Protein AF-0000000075578764 (afdb_homodimer)

Sequence (276 aa):
MKNELKTGTSYEKEFLVTKEDTALAMGSGGAEVLATPRLVAWMENVAFEGVEAAQQPGNTTVGTFIELKHLAASSVGMKIRIKATLVATETRVLNFDIDAWDGLEKIGEAIHQRFIVEAKRFNEKAAKKLESSRQEESMKNELKTGTSYEKEFLVTKEDTALAMGSGGAEVLATPRLVAWMENVAFEGVEAAQQPGNTTVGTFIELKHLAASSVGMKIRIKATLVATETRVLNFDIDAWDGLEKIGEAIHQRFIVEAKRFNEKAAKKLESSRQEES

pLDDT: mean 94.94, std 9.15, range [39.09, 98.94]

Radius of gyration: 18.93 Å; Cα contacts (8 Å, |Δi|>4): 661; chains: 2; bounding box: 56×54×38 Å

Organism: Acetobacterium woodii (strain ATCC 29683 / DSM 1030 / JCM 2381 / KCTC 1655 / WB1) (NCBI:txid931626)

InterPro domains:
  IPR025540 Fluoroacetyl-CoA thioesterase [PIRSF014972] (3-132)
  IPR025540 Fluoroacetyl-CoA thioesterase [PTHR36934] (1-133)
  IPR029069 HotDog domain superfamily [SSF54637] (1-127)
  IPR054485 Fluoroacetyl-CoA-specific thioesterase-like domain [PF22636] (17-119)

Structure (mmCIF, N/CA/C/O backbone):
data_AF-0000000075578764-model_v1
#
loop_
_entity.id
_entity.type
_entity.pdbx_description
1 polymer 'Fluoroacetyl-CoA-specific thioesterase-like domain-containing protein'
#
loop_
_atom_site.group_PDB
_atom_site.id
_atom_site.type_symbol
_atom_site.label_atom_id
_atom_site.label_alt_id
_atom_site.label_comp_id
_atom_site.label_asym_id
_atom_site.label_entity_id
_atom_site.label_seq_id
_atom_site.pdbx_PDB_ins_code
_atom_site.Cartn_x
_atom_site.Cartn_y
_atom_site.Cartn_z
_atom_site.occupancy
_atom_site.B_iso_or_equiv
_atom_site.auth_seq_id
_atom_site.auth_comp_id
_atom_site.auth_asym_id
_atom_site.auth_atom_id
_atom_site.pdbx_PDB_model_num
ATOM 1 N N . MET A 1 1 ? 12.469 -27.141 -17.938 1 39.22 1 MET A N 1
ATOM 2 C CA . MET A 1 1 ? 12.648 -27.344 -16.5 1 39.22 1 MET A CA 1
ATOM 3 C C . MET A 1 1 ? 11.805 -26.344 -15.703 1 39.22 1 MET A C 1
ATOM 5 O O . MET A 1 1 ? 11.688 -25.188 -16.094 1 39.22 1 MET A O 1
ATOM 9 N N . LYS A 1 2 ? 10.633 -26.672 -15.109 1 47.38 2 LYS A N 1
ATOM 10 C CA . LYS A 1 2 ? 9.703 -25.797 -14.406 1 47.38 2 LYS A CA 1
ATOM 11 C C . LYS A 1 2 ? 10.453 -24.812 -13.516 1 47.38 2 LYS A C 1
ATOM 13 O O . LYS A 1 2 ? 11.297 -25.203 -12.711 1 47.38 2 LYS A O 1
ATOM 18 N N . ASN A 1 3 ? 10.758 -23.656 -13.828 1 56.97 3 ASN A N 1
ATOM 19 C CA . ASN A 1 3 ? 11.578 -22.703 -13.078 1 56.97 3 ASN A CA 1
ATOM 20 C C . ASN A 1 3 ? 11.148 -22.641 -11.617 1 56.97 3 ASN A C 1
ATOM 22 O O . ASN A 1 3 ? 10.031 -22.219 -11.305 1 56.97 3 ASN A O 1
ATOM 26 N N . GLU A 1 4 ? 11.625 -23.641 -10.812 1 70.12 4 GLU A N 1
ATOM 27 C CA . GLU A 1 4 ? 11.375 -23.812 -9.383 1 70.12 4 GLU A CA 1
ATOM 28 C C . GLU A 1 4 ? 11.656 -22.516 -8.625 1 70.12 4 GLU A C 1
ATOM 30 O O . GLU A 1 4 ? 12.625 -21.812 -8.914 1 70.12 4 GLU A O 1
ATOM 35 N N . LEU A 1 5 ? 10.672 -22.109 -7.973 1 85.12 5 LEU A N 1
ATOM 36 C CA . LEU A 1 5 ? 10.891 -21.016 -7.023 1 85.12 5 LEU A CA 1
ATOM 37 C C . LEU A 1 5 ? 12.031 -21.359 -6.066 1 85.12 5 LEU A C 1
ATOM 39 O O . LEU A 1 5 ? 12 -22.406 -5.406 1 85.12 5 LEU A O 1
ATOM 43 N N . LYS A 1 6 ? 13.141 -20.688 -6.219 1 89.44 6 LYS A N 1
ATOM 44 C CA . LYS A 1 6 ? 14.312 -20.938 -5.391 1 89.44 6 LYS A CA 1
ATOM 45 C C . LYS A 1 6 ? 14.609 -19.734 -4.484 1 89.44 6 LYS A C 1
ATOM 47 O O . LYS A 1 6 ? 14.688 -18.609 -4.957 1 89.44 6 LYS A O 1
ATOM 52 N N . THR A 1 7 ? 14.734 -20.047 -3.215 1 93.94 7 THR A N 1
ATOM 53 C CA . THR A 1 7 ? 15.141 -19.016 -2.273 1 93.94 7 THR A CA 1
ATOM 54 C C . THR A 1 7 ? 16.422 -18.328 -2.74 1 93.94 7 THR A C 1
ATOM 56 O O . THR A 1 7 ? 17.344 -18.984 -3.23 1 93.94 7 THR A O 1
ATOM 59 N N . GLY A 1 8 ? 16.453 -17.031 -2.652 1 95.81 8 GLY A N 1
ATOM 60 C CA . GLY A 1 8 ? 17.609 -16.25 -3.098 1 95.81 8 GLY A CA 1
ATOM 61 C C . GLY A 1 8 ? 17.406 -15.602 -4.453 1 95.81 8 GLY A C 1
ATOM 62 O O . GLY A 1 8 ? 18.141 -14.695 -4.828 1 95.81 8 GLY A O 1
ATOM 63 N N . THR A 1 9 ? 16.391 -16.109 -5.207 1 95.94 9 THR A N 1
ATOM 64 C CA . THR A 1 9 ? 16.078 -15.5 -6.496 1 95.94 9 THR A CA 1
ATOM 65 C C . THR A 1 9 ? 15.539 -14.086 -6.309 1 95.94 9 THR A C 1
ATOM 67 O O . THR A 1 9 ? 14.742 -13.836 -5.406 1 95.94 9 THR A O 1
ATOM 70 N N . SER A 1 10 ? 15.984 -13.195 -7.191 1 97.81 10 SER A N 1
ATOM 71 C CA . SER A 1 10 ? 15.5 -11.82 -7.133 1 97.81 10 SER A CA 1
ATOM 72 C C . SER A 1 10 ? 14.914 -11.383 -8.469 1 97.81 10 SER A C 1
ATOM 74 O O . SER A 1 10 ? 15.273 -11.922 -9.523 1 97.81 10 SER A O 1
ATOM 76 N N . TYR A 1 11 ? 14.031 -10.461 -8.414 1 98.12 11 TYR A N 1
ATOM 77 C CA . TYR A 1 11 ? 13.367 -9.828 -9.547 1 98.12 11 TYR A CA 1
ATOM 78 C C . TYR A 1 11 ? 13.477 -8.312 -9.461 1 98.12 11 TYR A C 1
ATOM 80 O O . TYR A 1 11 ? 13.391 -7.734 -8.375 1 98.12 11 TYR A O 1
ATOM 88 N N . GLU A 1 12 ? 13.656 -7.715 -10.617 1 98.56 12 GLU A N 1
ATOM 89 C CA . GLU A 1 12 ? 13.859 -6.266 -10.594 1 98.56 12 GLU A CA 1
ATOM 90 C C . GLU A 1 12 ? 13.078 -5.586 -11.711 1 98.56 12 GLU A C 1
ATOM 92 O O . GLU A 1 12 ? 12.945 -6.133 -12.812 1 98.56 12 GLU A O 1
ATOM 97 N N . LYS A 1 13 ? 12.586 -4.43 -11.5 1 98.69 13 LYS A N 1
ATOM 98 C CA . LYS A 1 13 ? 11.914 -3.559 -12.453 1 98.69 13 LYS A CA 1
ATOM 99 C C . LYS A 1 13 ? 12.156 -2.088 -12.125 1 98.69 13 LYS A C 1
ATOM 101 O O . LYS A 1 13 ? 12.477 -1.746 -10.984 1 98.69 13 LYS A O 1
ATOM 106 N N . GLU A 1 14 ? 12.062 -1.311 -13.125 1 98.75 14 GLU A N 1
ATOM 107 C CA . GLU A 1 14 ? 12.133 0.138 -12.961 1 98.75 14 GLU A CA 1
ATOM 108 C C . GLU A 1 14 ? 1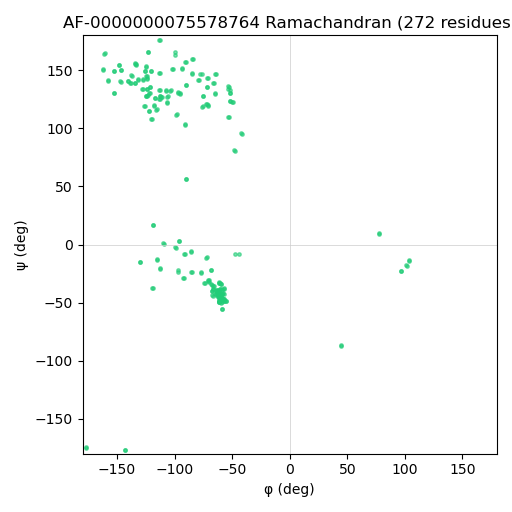0.797 0.796 -13.289 1 98.75 14 GLU A C 1
ATOM 110 O O . GLU A 1 14 ? 10.094 0.365 -14.203 1 98.75 14 GLU A O 1
ATOM 115 N N . PHE A 1 15 ? 10.578 1.838 -12.594 1 98.75 15 PHE A N 1
ATOM 116 C CA . PHE A 1 15 ? 9.367 2.625 -12.773 1 98.75 15 PHE A CA 1
ATOM 117 C C . PHE A 1 15 ? 9.688 4.113 -12.844 1 98.75 15 PHE A C 1
ATOM 119 O O . PHE A 1 15 ? 10.711 4.555 -12.312 1 98.75 15 PHE A O 1
ATOM 126 N N . LEU A 1 16 ? 8.828 4.828 -13.477 1 98.69 16 LEU A N 1
ATOM 127 C CA . LEU A 1 16 ? 8.922 6.281 -13.531 1 98.69 16 LEU A CA 1
ATOM 128 C C . LEU A 1 16 ? 7.785 6.93 -12.75 1 98.69 16 LEU A C 1
ATOM 130 O O . LEU A 1 16 ? 6.617 6.609 -12.961 1 98.69 16 LEU A O 1
ATOM 134 N N . VAL A 1 17 ? 8.188 7.824 -11.828 1 98.75 17 VAL A N 1
ATOM 135 C CA . VAL A 1 17 ? 7.168 8.516 -11.047 1 98.75 17 VAL A CA 1
ATOM 136 C C . VAL A 1 17 ? 6.449 9.531 -11.93 1 98.75 17 VAL A C 1
ATOM 138 O O . VAL A 1 17 ? 7.082 10.43 -12.5 1 98.75 17 VAL A O 1
ATOM 141 N N . THR A 1 18 ? 5.172 9.414 -12.078 1 98.75 18 THR A N 1
ATOM 142 C CA . THR A 1 18 ? 4.324 10.375 -12.781 1 98.75 18 THR A CA 1
ATOM 143 C C . THR A 1 18 ? 3.367 11.062 -11.812 1 98.75 18 THR A C 1
ATOM 145 O O . THR A 1 18 ? 3.332 10.727 -10.625 1 98.75 18 THR A O 1
ATOM 148 N N . LYS A 1 19 ? 2.602 11.992 -12.281 1 98.62 19 LYS A N 1
ATOM 149 C CA . LYS A 1 19 ? 1.661 12.727 -11.445 1 98.62 19 LYS A CA 1
ATOM 150 C C . LYS A 1 19 ? 0.627 11.789 -10.828 1 98.62 19 LYS A C 1
ATOM 152 O O . LYS A 1 19 ? 0.176 12.016 -9.703 1 98.62 19 LYS A O 1
ATOM 157 N N . GLU A 1 20 ? 0.26 10.742 -11.523 1 98.5 20 GLU A N 1
ATOM 158 C CA . GLU A 1 20 ? -0.757 9.812 -11.055 1 98.5 20 GLU A CA 1
ATOM 159 C C . GLU A 1 20 ? -0.225 8.945 -9.906 1 98.5 20 GLU A C 1
ATOM 161 O O . GLU A 1 20 ? -0.997 8.289 -9.211 1 98.5 20 GLU A O 1
ATOM 166 N N . ASP A 1 21 ? 1.082 8.992 -9.688 1 98.75 21 ASP A N 1
ATOM 167 C CA . ASP A 1 21 ? 1.723 8.133 -8.703 1 98.75 21 ASP A CA 1
ATOM 168 C C . ASP A 1 21 ? 1.896 8.859 -7.367 1 98.75 21 ASP A C 1
ATOM 170 O O . ASP A 1 21 ? 2.445 8.297 -6.418 1 98.75 21 ASP A O 1
ATOM 174 N N . THR A 1 22 ? 1.415 10.062 -7.254 1 98.81 22 THR A N 1
ATOM 175 C CA . THR A 1 22 ? 1.741 10.914 -6.113 1 98.81 22 THR A CA 1
ATOM 176 C C . THR A 1 22 ? 0.726 10.719 -4.992 1 98.81 22 THR A C 1
ATOM 178 O O . THR A 1 22 ? -0.404 10.297 -5.234 1 98.81 22 THR A O 1
ATOM 181 N N . ALA A 1 23 ? 1.18 11.047 -3.789 1 98.62 23 ALA A N 1
ATOM 182 C CA . ALA A 1 23 ? 0.293 11.031 -2.629 1 98.62 23 ALA A CA 1
ATOM 183 C C . ALA A 1 23 ? -0.918 11.938 -2.852 1 98.62 23 ALA A C 1
ATOM 185 O O . ALA A 1 23 ? -2.037 11.586 -2.471 1 98.62 23 ALA A O 1
ATOM 186 N N . LEU A 1 24 ? -0.696 13.062 -3.494 1 97.94 24 LEU A N 1
ATOM 187 C CA . LEU A 1 24 ? -1.777 13.992 -3.816 1 97.94 24 LEU A CA 1
ATOM 188 C C . LEU A 1 24 ? -2.803 13.328 -4.734 1 97.94 24 LEU A C 1
ATOM 190 O O . LEU A 1 24 ? -4 13.352 -4.445 1 97.94 24 LEU A O 1
ATOM 194 N N . ALA A 1 25 ? -2.365 12.695 -5.773 1 98.44 25 ALA A N 1
ATOM 195 C CA . ALA A 1 25 ? -3.25 12.094 -6.766 1 98.44 25 ALA A CA 1
ATOM 196 C C . ALA A 1 25 ? -4 10.898 -6.176 1 98.44 25 ALA A C 1
ATOM 198 O O . ALA A 1 25 ? -5.164 10.664 -6.516 1 98.44 25 ALA A O 1
ATOM 199 N N . MET A 1 26 ? -3.379 10.172 -5.285 1 98.19 26 MET A N 1
ATOM 200 C CA . MET A 1 26 ? -3.975 8.953 -4.754 1 98.19 26 MET A CA 1
ATOM 201 C C . MET A 1 26 ? -4.77 9.242 -3.486 1 98.19 26 MET A C 1
ATOM 203 O O . MET A 1 26 ? -5.422 8.352 -2.938 1 98.19 26 MET A O 1
ATOM 207 N N . GLY A 1 27 ? -4.648 10.484 -2.992 1 97.81 27 GLY A N 1
ATOM 208 C CA . GLY A 1 27 ? -5.391 10.875 -1.806 1 97.81 27 GLY A CA 1
ATOM 209 C C . GLY A 1 27 ? -4.785 10.344 -0.52 1 97.81 27 GLY A C 1
ATOM 210 O O . GLY A 1 27 ? -5.43 10.359 0.53 1 97.81 27 GLY A O 1
ATOM 211 N N . SER A 1 28 ? -3.58 9.766 -0.547 1 98.44 28 SER A N 1
ATOM 212 C CA . SER A 1 28 ? -2.914 9.211 0.626 1 98.44 28 SER A CA 1
ATOM 213 C C . SER A 1 28 ? -2.131 10.281 1.378 1 98.44 28 SER A C 1
ATOM 215 O O . SER A 1 28 ? -1.597 10.023 2.459 1 98.44 28 SER A O 1
ATOM 217 N N . GLY A 1 29 ? -2.064 11.445 0.811 1 97.5 29 GLY A N 1
ATOM 218 C CA . GLY A 1 29 ? -1.374 12.602 1.351 1 97.5 29 GLY A CA 1
ATOM 219 C C . GLY A 1 29 ? -1.537 13.852 0.497 1 97.5 29 GLY A C 1
ATOM 220 O O . GLY A 1 29 ? -2.297 13.844 -0.474 1 97.5 29 GLY A O 1
ATOM 221 N N . GLY A 1 30 ? -0.81 14.875 0.946 1 95.81 30 GLY A N 1
ATOM 222 C CA . GLY A 1 30 ? -1.03 16.156 0.286 1 95.81 30 GLY A CA 1
ATOM 223 C C . GLY A 1 30 ? 0.135 16.578 -0.586 1 95.81 30 GLY A C 1
ATOM 224 O O . GLY A 1 30 ? 0.078 17.625 -1.235 1 95.81 30 GLY A O 1
ATOM 225 N N . ALA A 1 31 ? 1.152 15.836 -0.682 1 96.19 31 ALA A N 1
ATOM 226 C CA . ALA A 1 31 ? 2.373 16.219 -1.384 1 96.19 31 ALA A CA 1
ATOM 227 C C . ALA A 1 31 ? 2.445 15.57 -2.762 1 96.19 31 ALA A C 1
ATOM 229 O O . ALA A 1 31 ? 1.912 14.477 -2.967 1 96.19 31 ALA A O 1
ATOM 230 N N . GLU A 1 32 ? 3.111 16.219 -3.705 1 97.12 32 GLU A N 1
ATOM 231 C CA . GLU A 1 32 ? 3.301 15.672 -5.047 1 97.12 32 GLU A CA 1
ATOM 232 C C . GLU A 1 32 ? 4.586 14.852 -5.129 1 97.12 32 GLU A C 1
ATOM 234 O O . GLU A 1 32 ? 5.426 15.094 -6 1 97.12 32 GLU A O 1
ATOM 239 N N . VAL A 1 33 ? 4.695 13.914 -4.309 1 98.5 33 VAL A N 1
ATOM 240 C CA . VAL A 1 33 ? 5.785 12.938 -4.305 1 98.5 33 VAL A CA 1
ATOM 241 C C . VAL A 1 33 ? 5.215 11.523 -4.406 1 98.5 33 VAL A C 1
ATOM 243 O O . VAL A 1 33 ? 4.012 11.32 -4.246 1 98.5 33 VAL A O 1
ATOM 246 N N . LEU A 1 34 ? 6.031 10.562 -4.691 1 98.81 34 LEU A N 1
ATOM 247 C CA . LEU A 1 34 ? 5.621 9.164 -4.812 1 98.81 34 LEU A CA 1
ATOM 248 C C . LEU A 1 34 ? 4.84 8.719 -3.582 1 98.81 34 LEU A C 1
ATOM 250 O O . LEU A 1 34 ? 5.336 8.82 -2.457 1 98.81 34 LEU A O 1
ATOM 254 N N . ALA A 1 35 ? 3.654 8.258 -3.865 1 98.81 35 ALA A N 1
ATOM 255 C CA . ALA A 1 35 ? 2.779 7.805 -2.787 1 98.81 35 ALA A CA 1
ATOM 256 C C . ALA A 1 35 ? 3.275 6.492 -2.193 1 98.81 35 ALA A C 1
ATOM 258 O O . ALA A 1 35 ? 3.736 5.609 -2.92 1 98.81 35 ALA A O 1
ATOM 259 N N . THR A 1 36 ? 3.125 6.359 -0.851 1 98.88 36 THR A N 1
ATOM 260 C CA . THR A 1 36 ? 3.406 5.098 -0.177 1 98.88 36 THR A CA 1
ATOM 261 C C . THR A 1 36 ? 2.602 3.959 -0.798 1 98.88 36 THR A C 1
ATOM 263 O O . THR A 1 36 ? 3.16 2.922 -1.159 1 98.88 36 THR A O 1
ATOM 266 N N . PRO A 1 37 ? 1.279 4.082 -1.017 1 98.88 37 PRO A N 1
ATOM 267 C CA . PRO A 1 37 ? 0.52 2.988 -1.629 1 98.88 37 PRO A CA 1
ATOM 268 C C . PRO A 1 37 ? 1.003 2.65 -3.037 1 98.88 37 PRO A C 1
ATOM 270 O O . PRO A 1 37 ? 0.912 1.498 -3.467 1 98.88 37 PRO A O 1
ATOM 273 N N . ARG A 1 38 ? 1.473 3.617 -3.799 1 98.88 38 ARG A N 1
ATOM 274 C CA . ARG A 1 38 ? 2.016 3.312 -5.117 1 98.88 38 ARG A CA 1
ATOM 275 C C . ARG A 1 38 ? 3.299 2.496 -5.008 1 98.88 38 ARG A C 1
ATOM 277 O O . ARG A 1 38 ? 3.504 1.548 -5.77 1 98.88 38 ARG A O 1
ATOM 284 N N . LEU A 1 39 ? 4.176 2.889 -4.09 1 98.94 39 LEU A N 1
ATOM 285 C CA . LEU A 1 39 ? 5.379 2.096 -3.859 1 98.94 39 LEU A CA 1
ATOM 286 C C . LEU A 1 39 ? 5.02 0.663 -3.482 1 98.94 39 LEU A C 1
ATOM 288 O O . LEU A 1 39 ? 5.629 -0.286 -3.984 1 98.94 39 LEU A O 1
ATOM 292 N N . VAL A 1 40 ? 4.02 0.477 -2.635 1 98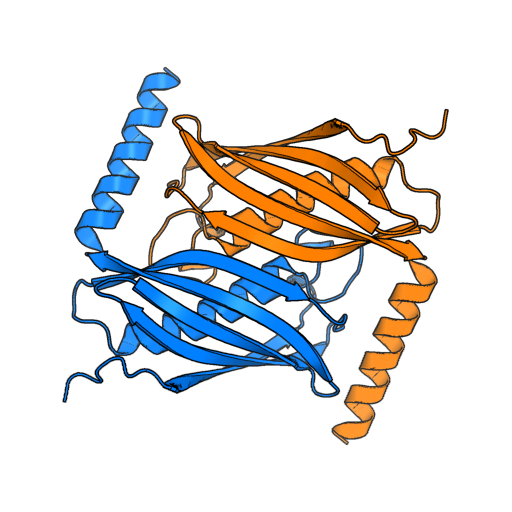.94 40 VAL A N 1
ATOM 293 C CA . VAL A 1 40 ? 3.518 -0.849 -2.289 1 98.94 40 VAL A CA 1
ATOM 294 C C . VAL A 1 40 ? 3.084 -1.585 -3.555 1 98.94 40 VAL A C 1
ATOM 296 O O . VAL A 1 40 ? 3.434 -2.75 -3.754 1 98.94 40 VAL A O 1
ATOM 299 N N . ALA A 1 41 ? 2.34 -0.901 -4.402 1 98.94 41 ALA A N 1
ATOM 300 C CA . ALA A 1 41 ? 1.844 -1.52 -5.629 1 98.94 41 ALA A CA 1
ATOM 301 C C . ALA A 1 41 ? 2.996 -2.01 -6.5 1 98.94 41 ALA A C 1
ATOM 303 O O . ALA A 1 41 ? 2.961 -3.129 -7.016 1 98.94 41 ALA A O 1
ATOM 304 N N . TRP A 1 42 ? 3.98 -1.179 -6.66 1 98.94 42 TRP A N 1
ATOM 305 C CA . TRP A 1 42 ? 5.109 -1.536 -7.512 1 98.94 42 TRP A CA 1
ATOM 306 C C . TRP A 1 42 ? 5.91 -2.682 -6.902 1 98.94 42 TRP A C 1
ATOM 308 O O . TRP A 1 42 ? 6.34 -3.594 -7.613 1 98.94 42 TRP A O 1
ATOM 318 N N . MET A 1 43 ? 6.086 -2.652 -5.598 1 98.94 43 MET A N 1
ATOM 319 C CA . MET A 1 43 ? 6.789 -3.73 -4.906 1 98.94 43 MET A CA 1
ATOM 320 C C . MET A 1 43 ? 6.059 -5.059 -5.09 1 98.94 43 MET A C 1
ATOM 322 O O . MET A 1 43 ? 6.676 -6.07 -5.426 1 98.94 43 MET A O 1
ATOM 326 N N . GLU A 1 44 ? 4.77 -5 -4.914 1 98.94 44 GLU A N 1
ATOM 327 C CA . GLU A 1 44 ? 3.992 -6.223 -5.094 1 98.94 44 GLU A CA 1
ATOM 328 C C . GLU A 1 44 ? 4.004 -6.676 -6.551 1 98.94 44 GLU A C 1
ATOM 330 O O . GLU A 1 44 ? 4.023 -7.875 -6.836 1 98.94 44 GLU A O 1
ATOM 335 N N . ASN A 1 45 ? 3.947 -5.75 -7.461 1 98.88 45 ASN A N 1
ATOM 336 C CA . ASN A 1 45 ? 3.994 -6.078 -8.883 1 98.88 45 ASN A CA 1
ATOM 337 C C . ASN A 1 45 ? 5.258 -6.859 -9.234 1 98.88 45 ASN A C 1
ATOM 339 O O . ASN A 1 45 ? 5.188 -7.875 -9.93 1 98.88 45 ASN A O 1
ATOM 343 N N . VAL A 1 46 ? 6.406 -6.355 -8.781 1 98.75 46 VAL A N 1
ATOM 344 C CA . VAL A 1 46 ? 7.684 -6.984 -9.086 1 98.75 46 VAL A CA 1
ATOM 345 C C . VAL A 1 46 ? 7.707 -8.406 -8.531 1 98.75 46 VAL A C 1
ATOM 347 O O . VAL A 1 46 ? 8.109 -9.344 -9.219 1 98.75 46 VAL A O 1
ATOM 350 N N . ALA A 1 47 ? 7.277 -8.562 -7.254 1 98.56 47 ALA A N 1
ATOM 351 C CA . ALA A 1 47 ? 7.227 -9.883 -6.641 1 98.56 47 ALA A CA 1
ATOM 352 C C . ALA A 1 47 ? 6.27 -10.805 -7.395 1 98.56 47 ALA A C 1
ATOM 354 O O . ALA A 1 47 ? 6.625 -11.93 -7.738 1 98.56 47 ALA A O 1
ATOM 355 N N . PHE A 1 48 ? 5.074 -10.375 -7.672 1 98.69 48 PHE A N 1
ATOM 356 C CA . PHE A 1 48 ? 4.031 -11.148 -8.336 1 98.69 48 PHE A CA 1
ATOM 357 C C . PHE A 1 48 ? 4.496 -11.617 -9.711 1 98.69 48 PHE A C 1
ATOM 359 O O . PHE A 1 48 ? 4.48 -12.812 -10 1 98.69 48 PHE A O 1
ATOM 366 N N . GLU A 1 49 ? 4.926 -10.609 -10.547 1 97.81 49 GLU A N 1
ATOM 367 C CA . GLU A 1 49 ? 5.332 -10.953 -11.906 1 97.81 49 GLU A CA 1
ATOM 368 C C . GLU A 1 49 ? 6.516 -11.922 -11.898 1 97.81 49 GLU A C 1
ATOM 370 O O . GLU A 1 49 ? 6.594 -12.82 -12.734 1 97.81 49 GLU A O 1
ATOM 375 N N . GLY A 1 50 ? 7.406 -11.672 -10.945 1 96.12 50 GLY A N 1
ATOM 376 C CA . GLY A 1 50 ? 8.586 -12.516 -10.852 1 96.12 50 GLY A CA 1
ATOM 377 C C . GLY A 1 50 ? 8.25 -13.984 -10.641 1 96.12 50 GLY A C 1
ATOM 378 O O . GLY A 1 50 ? 8.867 -14.859 -11.242 1 96.12 50 GLY A O 1
ATOM 379 N N . VAL A 1 51 ? 7.227 -14.25 -9.828 1 95.94 51 VAL A N 1
ATOM 380 C CA . VAL A 1 51 ? 6.969 -15.641 -9.461 1 95.94 51 VAL A CA 1
ATOM 381 C C . VAL A 1 51 ? 5.887 -16.219 -10.367 1 95.94 51 VAL A C 1
ATOM 383 O O . VAL A 1 51 ? 5.75 -17.438 -10.477 1 95.94 51 VAL A O 1
ATOM 386 N N . GLU A 1 52 ? 5.059 -15.383 -10.945 1 95.12 52 GLU A N 1
ATOM 387 C CA . GLU A 1 52 ? 3.934 -15.867 -11.75 1 95.12 52 GLU A CA 1
ATOM 388 C C . GLU A 1 52 ? 4.414 -16.719 -12.922 1 95.12 52 GLU A C 1
ATOM 390 O O . GLU A 1 52 ? 3.785 -17.719 -13.266 1 95.12 52 GLU A O 1
ATOM 395 N N . ALA A 1 53 ? 5.562 -16.344 -13.43 1 87.5 53 ALA A N 1
ATOM 396 C CA . ALA A 1 53 ? 6.117 -17.047 -14.586 1 87.5 53 ALA A CA 1
ATOM 397 C C . ALA A 1 53 ? 6.535 -18.469 -14.203 1 87.5 53 ALA A C 1
ATOM 399 O O . ALA A 1 53 ? 6.594 -19.359 -15.062 1 87.5 53 ALA A O 1
ATOM 400 N N . ALA A 1 54 ? 6.766 -18.703 -12.953 1 88.88 54 ALA A N 1
ATOM 401 C CA . ALA A 1 54 ? 7.246 -20 -12.469 1 88.88 54 ALA A CA 1
ATOM 402 C C . ALA A 1 54 ? 6.102 -20.828 -11.898 1 88.88 54 ALA A C 1
ATOM 404 O O . ALA A 1 54 ? 6.301 -21.984 -11.508 1 88.88 54 ALA A O 1
ATOM 405 N N . GLN A 1 55 ? 4.918 -20.281 -11.883 1 91.06 55 GLN A N 1
ATOM 406 C CA . GLN A 1 55 ? 3.791 -20.984 -11.273 1 91.06 55 GLN A CA 1
ATOM 407 C C . GLN A 1 55 ? 3.26 -22.062 -12.203 1 91.06 55 GLN A C 1
ATOM 409 O O . GLN A 1 55 ? 3.293 -21.922 -13.422 1 91.06 55 GLN A O 1
ATOM 414 N N . GLN A 1 56 ? 2.824 -23.078 -11.578 1 90.88 56 GLN A N 1
ATOM 415 C CA . GLN A 1 56 ? 2.121 -24.109 -12.32 1 90.88 56 GLN A CA 1
ATOM 416 C C . GLN A 1 56 ? 0.821 -23.578 -12.914 1 90.88 56 GLN A C 1
ATOM 418 O O . GLN A 1 56 ? 0.176 -22.703 -12.328 1 90.88 56 GLN A O 1
ATOM 423 N N . PRO A 1 57 ? 0.468 -24.141 -14.117 1 92.56 57 PRO A N 1
ATOM 424 C CA . PRO A 1 57 ? -0.821 -23.719 -14.68 1 92.56 57 PRO A CA 1
ATOM 425 C C . PRO A 1 57 ? -1.974 -23.891 -13.688 1 92.56 57 PRO A C 1
ATOM 427 O O . PRO A 1 57 ? -2.031 -24.875 -12.961 1 92.56 57 PRO A O 1
ATOM 430 N N . GLY A 1 58 ? -2.771 -22.891 -13.602 1 95.06 58 GLY A N 1
ATOM 431 C CA . GLY A 1 58 ? -3.924 -22.938 -12.719 1 95.06 58 GLY A CA 1
ATOM 432 C C . GLY A 1 58 ? -3.672 -22.281 -11.367 1 95.06 58 GLY A C 1
ATOM 433 O O . GLY A 1 58 ? -4.613 -21.984 -10.633 1 95.06 58 GLY A O 1
ATOM 434 N N . ASN A 1 59 ? -2.354 -22.203 -11 1 96.06 59 ASN A N 1
ATOM 435 C CA . ASN A 1 59 ? -1.997 -21.547 -9.742 1 96.06 59 ASN A CA 1
ATOM 436 C C . ASN A 1 59 ? -1.663 -20.078 -9.945 1 96.06 59 ASN A C 1
ATOM 438 O O . ASN A 1 59 ? -1.318 -19.656 -11.055 1 96.06 59 ASN A O 1
ATOM 442 N N . THR A 1 60 ? -1.88 -19.312 -8.984 1 97.06 60 THR A N 1
ATOM 443 C CA . THR A 1 60 ? -1.423 -17.922 -8.891 1 97.06 60 THR A CA 1
ATOM 444 C C . THR A 1 60 ? -1.02 -17.578 -7.461 1 97.06 60 THR A C 1
ATOM 446 O O . THR A 1 60 ? -0.916 -18.469 -6.613 1 97.06 60 THR A O 1
ATOM 449 N N . THR A 1 61 ? -0.648 -16.359 -7.227 1 97.75 61 THR A N 1
ATOM 450 C CA . THR A 1 61 ? -0.32 -15.953 -5.867 1 97.75 61 THR A CA 1
ATOM 451 C C . THR A 1 61 ? -1.132 -14.727 -5.461 1 97.75 61 THR A C 1
ATOM 453 O O . THR A 1 61 ? -1.518 -13.922 -6.309 1 97.75 61 THR A O 1
ATOM 456 N N . VAL A 1 62 ? -1.406 -14.641 -4.219 1 98 62 VAL A N 1
ATOM 457 C CA . VAL A 1 62 ? -2.129 -13.516 -3.641 1 98 62 VAL A CA 1
ATOM 458 C C . VAL A 1 62 ? -1.306 -12.898 -2.512 1 98 62 VAL A C 1
ATOM 460 O O . VAL A 1 62 ? -0.797 -13.609 -1.645 1 98 62 VAL A O 1
ATOM 463 N N . GLY A 1 63 ? -1.125 -11.633 -2.611 1 98.5 63 GLY A N 1
ATOM 464 C CA . GLY A 1 63 ? -0.479 -10.922 -1.52 1 98.5 63 GLY A CA 1
ATOM 465 C C . GLY A 1 63 ? -1.358 -10.789 -0.291 1 98.5 63 GLY A C 1
ATOM 466 O O . GLY A 1 63 ? -2.533 -10.43 -0.396 1 98.5 63 GLY A O 1
ATOM 467 N N . THR A 1 64 ? -0.75 -11.055 0.946 1 98.38 64 THR A N 1
ATOM 468 C CA . THR A 1 64 ? -1.57 -11.039 2.152 1 98.38 64 THR A CA 1
ATOM 469 C C . THR A 1 64 ? -0.923 -10.172 3.23 1 98.38 64 THR A C 1
ATOM 471 O O . THR A 1 64 ? -1.559 -9.844 4.234 1 98.38 64 THR A O 1
ATOM 474 N N . PHE A 1 65 ? 0.318 -9.859 3.039 1 98.88 65 PHE A N 1
ATOM 475 C CA . PHE A 1 65 ? 1.048 -9.102 4.051 1 98.88 65 PHE A CA 1
ATOM 476 C C . PHE A 1 65 ? 2.078 -8.188 3.404 1 98.88 65 PHE A C 1
ATOM 478 O O . PHE A 1 65 ? 2.758 -8.578 2.455 1 98.88 65 PHE A O 1
ATOM 485 N N . ILE A 1 66 ? 2.193 -6.969 3.969 1 98.94 66 ILE A N 1
ATOM 486 C CA . ILE A 1 66 ? 3.301 -6.094 3.592 1 98.94 66 ILE A CA 1
ATOM 487 C C . ILE A 1 66 ? 3.635 -5.156 4.746 1 98.94 66 ILE A C 1
ATOM 489 O O . ILE A 1 66 ? 2.736 -4.656 5.43 1 98.94 66 ILE A O 1
ATOM 493 N N . GLU A 1 67 ? 4.852 -5.078 5.074 1 98.94 67 GLU A N 1
ATOM 494 C CA . GLU A 1 67 ? 5.422 -4.062 5.957 1 98.94 67 GLU A CA 1
ATOM 495 C C . GLU A 1 67 ? 6.426 -3.188 5.211 1 98.94 67 GLU A C 1
ATOM 497 O O . GLU A 1 67 ? 7.445 -3.68 4.723 1 98.94 67 GLU A O 1
ATOM 502 N N . LEU A 1 68 ? 6.137 -1.922 5.086 1 98.94 68 LEU A N 1
ATOM 503 C CA . LEU A 1 68 ? 6.961 -1.015 4.293 1 98.94 68 LEU A CA 1
ATOM 504 C C . LEU A 1 68 ? 7.445 0.159 5.137 1 98.94 68 LEU A C 1
ATOM 506 O O . LEU A 1 68 ? 6.656 0.788 5.844 1 98.94 68 LEU A O 1
ATOM 510 N N . LYS A 1 69 ? 8.734 0.37 5.094 1 98.94 69 LYS A N 1
ATOM 511 C CA . LYS A 1 69 ? 9.32 1.652 5.473 1 98.94 69 LYS A CA 1
ATOM 512 C C . LYS A 1 69 ? 9.617 2.51 4.246 1 98.94 69 LYS A C 1
ATOM 514 O O . LYS A 1 69 ? 10.391 2.111 3.375 1 98.94 69 LYS A O 1
ATOM 519 N N . HIS A 1 70 ? 8.922 3.57 4.078 1 98.88 70 HIS A N 1
ATOM 520 C CA . HIS A 1 70 ? 9.18 4.555 3.033 1 98.88 70 HIS A CA 1
ATOM 521 C C . HIS A 1 70 ? 10.125 5.645 3.525 1 98.88 70 HIS A C 1
ATOM 523 O O . HIS A 1 70 ? 9.695 6.594 4.188 1 98.88 70 HIS A O 1
ATOM 529 N N . LEU A 1 71 ? 11.32 5.602 3.152 1 98.62 71 LEU A N 1
ATOM 530 C CA . LEU A 1 71 ? 12.445 6.219 3.857 1 98.62 71 LEU A CA 1
ATOM 531 C C . LEU A 1 71 ? 12.703 7.625 3.334 1 98.62 71 LEU A C 1
ATOM 533 O O . LEU A 1 71 ? 13.328 8.438 4.02 1 98.62 71 LEU A O 1
ATOM 537 N N . ALA A 1 72 ? 12.375 7.848 2.072 1 98.19 72 ALA A N 1
ATOM 538 C CA . ALA A 1 72 ? 12.648 9.148 1.457 1 98.19 72 ALA A CA 1
ATOM 539 C C . ALA A 1 72 ? 11.656 9.438 0.332 1 98.19 72 ALA A C 1
ATOM 541 O O . ALA A 1 72 ? 11.188 8.523 -0.344 1 98.19 72 ALA A O 1
ATOM 542 N N . ALA A 1 73 ? 11.391 10.719 0.165 1 98.12 73 ALA A N 1
ATOM 543 C CA . ALA A 1 73 ? 10.461 11.156 -0.868 1 98.12 73 ALA A CA 1
ATOM 544 C C . ALA A 1 73 ? 11.117 11.156 -2.242 1 98.12 73 ALA A C 1
ATOM 546 O O . ALA A 1 73 ? 12.297 11.508 -2.369 1 98.12 73 ALA A O 1
ATOM 547 N N . SER A 1 74 ? 10.375 10.766 -3.262 1 98.5 74 SER A N 1
ATOM 548 C CA . SER A 1 74 ? 10.797 10.859 -4.656 1 98.5 74 SER A CA 1
ATOM 549 C C . SER A 1 74 ? 9.812 11.695 -5.473 1 98.5 74 SER A C 1
ATOM 551 O O . SER A 1 74 ? 8.609 11.438 -5.453 1 98.5 74 SER A O 1
ATOM 553 N N . SER A 1 75 ? 10.305 12.656 -6.23 1 98.12 75 SER A N 1
ATOM 554 C CA . SER A 1 75 ? 9.477 13.586 -6.992 1 98.12 75 SER A CA 1
ATOM 555 C C . SER A 1 75 ? 9.07 12.992 -8.336 1 98.12 75 SER A C 1
ATOM 557 O O . SER A 1 75 ? 9.68 12.031 -8.805 1 98.12 75 SER A O 1
ATOM 559 N N . VAL A 1 76 ? 7.98 13.602 -8.883 1 98.25 76 VAL A N 1
ATOM 560 C CA . VAL A 1 76 ? 7.574 13.297 -10.25 1 98.25 76 VAL A CA 1
ATOM 561 C C . VAL A 1 76 ? 8.766 13.453 -11.188 1 98.25 76 VAL A C 1
ATOM 563 O O . VAL A 1 76 ? 9.492 14.445 -11.109 1 98.25 76 VAL A O 1
ATOM 566 N N . GLY A 1 77 ? 8.938 12.414 -11.984 1 97.62 77 GLY A N 1
ATOM 567 C CA . GLY A 1 77 ? 10.047 12.453 -12.93 1 97.62 77 GLY A CA 1
ATOM 568 C C . GLY A 1 77 ? 11.227 11.602 -12.508 1 97.62 77 GLY A C 1
ATOM 569 O O . GLY A 1 77 ? 12.125 11.328 -13.305 1 97.62 77 GLY A O 1
ATOM 570 N N . MET A 1 78 ? 11.305 11.148 -11.312 1 97.81 78 MET A N 1
ATOM 571 C CA . MET A 1 78 ? 12.406 10.312 -10.852 1 97.81 78 MET A CA 1
ATOM 572 C C . MET A 1 78 ? 12.148 8.844 -11.18 1 97.81 78 MET A C 1
ATOM 574 O O . MET A 1 78 ? 10.992 8.398 -11.211 1 97.81 78 MET A O 1
ATOM 578 N N . LYS A 1 79 ? 13.18 8.125 -11.445 1 98.12 79 LYS A N 1
ATOM 579 C CA . LYS A 1 79 ? 13.125 6.688 -11.688 1 98.12 79 LYS A CA 1
ATOM 580 C C . LYS A 1 79 ? 13.305 5.91 -10.391 1 98.12 79 LYS A C 1
ATOM 582 O O . LYS A 1 79 ? 14.141 6.258 -9.555 1 98.12 79 LYS A O 1
ATOM 587 N N . ILE A 1 80 ? 12.5 4.883 -10.242 1 98.81 80 ILE A N 1
ATOM 588 C CA . ILE A 1 80 ? 12.539 4.031 -9.055 1 98.81 80 ILE A CA 1
ATOM 589 C C . ILE A 1 80 ? 12.914 2.604 -9.461 1 98.81 80 ILE A C 1
ATOM 591 O O . ILE A 1 80 ? 12.227 1.987 -10.281 1 98.81 80 ILE A O 1
ATOM 595 N N . ARG A 1 81 ? 13.984 2.107 -8.945 1 98.88 81 ARG A N 1
ATOM 596 C CA . ARG A 1 81 ? 14.359 0.706 -9.117 1 98.88 81 ARG A CA 1
ATOM 597 C C . ARG A 1 81 ? 13.891 -0.133 -7.93 1 98.88 81 ARG A C 1
ATOM 599 O O . ARG A 1 81 ? 14.172 0.207 -6.777 1 98.88 81 ARG A O 1
ATOM 606 N N . ILE A 1 82 ? 13.234 -1.209 -8.234 1 98.94 82 ILE A N 1
ATOM 607 C CA . ILE A 1 82 ? 12.742 -2.1 -7.188 1 98.94 82 ILE A CA 1
ATOM 608 C C . ILE A 1 82 ? 13.336 -3.494 -7.375 1 98.94 82 ILE A C 1
ATOM 610 O O . ILE A 1 82 ? 13.406 -3.998 -8.5 1 98.94 82 ILE A O 1
ATOM 614 N N . LYS A 1 83 ? 13.781 -4.07 -6.305 1 98.94 83 LYS A N 1
ATOM 615 C CA . LYS A 1 83 ? 14.289 -5.441 -6.289 1 98.94 83 LYS A CA 1
ATOM 616 C C . LYS A 1 83 ? 13.57 -6.277 -5.234 1 98.94 83 LYS A C 1
ATOM 618 O O . LYS A 1 83 ? 13.617 -5.953 -4.043 1 98.94 83 LYS A O 1
ATOM 623 N N . ALA A 1 84 ? 12.938 -7.285 -5.668 1 98.81 84 ALA A N 1
ATOM 624 C CA . ALA A 1 84 ? 12.266 -8.234 -4.785 1 98.81 84 ALA A CA 1
ATOM 625 C C . ALA A 1 84 ? 13.039 -9.547 -4.711 1 98.81 84 ALA A C 1
ATOM 627 O O . ALA A 1 84 ? 13.266 -10.203 -5.734 1 98.81 84 ALA A O 1
ATOM 628 N N . THR A 1 85 ? 13.43 -9.922 -3.512 1 98.75 85 THR A N 1
ATOM 629 C CA . THR A 1 85 ? 14.18 -11.156 -3.314 1 98.75 85 THR A CA 1
ATOM 630 C C . THR A 1 85 ? 13.359 -12.172 -2.535 1 98.75 85 THR A C 1
ATOM 632 O O . THR A 1 85 ? 12.875 -11.883 -1.438 1 98.75 85 THR A O 1
ATOM 635 N N . LEU A 1 86 ? 13.211 -13.352 -3.125 1 98.19 86 LEU A N 1
ATOM 636 C CA . LEU A 1 86 ? 12.57 -14.461 -2.42 1 98.19 86 LEU A CA 1
ATOM 637 C C . LEU A 1 86 ? 13.477 -14.992 -1.311 1 98.19 86 LEU A C 1
ATOM 639 O O . LEU A 1 86 ? 14.547 -15.531 -1.584 1 98.19 86 LEU A O 1
ATOM 643 N N . VAL A 1 87 ? 12.977 -14.914 -0.045 1 98.31 87 VAL A N 1
ATOM 644 C CA . VAL A 1 87 ? 13.906 -15.211 1.041 1 98.31 87 VAL A CA 1
ATOM 645 C C . VAL A 1 87 ? 13.492 -16.5 1.734 1 98.31 87 VAL A C 1
ATOM 647 O O . VAL A 1 87 ? 14.297 -17.109 2.451 1 98.31 87 VAL A O 1
ATOM 650 N N . ALA A 1 88 ? 12.25 -16.891 1.576 1 97 88 ALA A N 1
ATOM 651 C CA . ALA A 1 88 ? 11.781 -18.141 2.166 1 97 88 ALA A CA 1
ATOM 652 C C . ALA A 1 88 ? 10.539 -18.656 1.438 1 97 88 ALA A C 1
ATOM 654 O O . ALA A 1 88 ? 9.703 -17.875 0.985 1 97 88 ALA A O 1
ATOM 655 N N . THR A 1 89 ? 10.484 -19.938 1.274 1 93.75 89 THR A N 1
ATOM 656 C CA . THR A 1 89 ? 9.305 -20.625 0.77 1 93.75 89 THR A CA 1
ATOM 657 C C . THR A 1 89 ? 8.82 -21.672 1.771 1 93.75 89 THR A C 1
ATOM 659 O O . THR A 1 89 ? 9.602 -22.516 2.221 1 93.75 89 THR A O 1
ATOM 662 N N . GLU A 1 90 ? 7.715 -21.484 2.279 1 91.12 90 GLU A N 1
ATOM 663 C CA . GLU A 1 90 ? 7.102 -22.453 3.191 1 91.12 90 GLU A CA 1
ATOM 664 C C . GLU A 1 90 ? 5.77 -22.953 2.648 1 91.12 90 GLU A C 1
ATOM 666 O O . GLU A 1 90 ? 4.742 -22.281 2.791 1 91.12 90 GLU A O 1
ATOM 671 N N . THR A 1 91 ? 5.715 -24.266 2.166 1 89.06 91 THR A N 1
ATOM 672 C CA . THR A 1 91 ? 4.574 -24.922 1.533 1 89.06 91 THR A CA 1
ATOM 673 C C . THR A 1 91 ? 3.92 -24 0.512 1 89.06 91 THR A C 1
ATOM 675 O O . THR A 1 91 ? 4.383 -23.891 -0.626 1 89.06 91 THR A O 1
ATOM 678 N N . ARG A 1 92 ? 2.947 -23.109 0.964 1 94.12 92 ARG A N 1
ATOM 679 C CA . ARG A 1 92 ? 2.234 -22.281 -0.001 1 94.12 92 ARG A CA 1
ATOM 680 C C . ARG A 1 92 ? 2.479 -20.797 0.263 1 94.12 92 ARG A C 1
ATOM 682 O O . ARG A 1 92 ? 1.741 -19.938 -0.233 1 94.12 92 ARG A O 1
ATOM 689 N N . VAL A 1 93 ? 3.545 -20.562 1.067 1 97.25 93 VAL A N 1
ATOM 690 C CA . VAL A 1 93 ? 3.789 -19.172 1.443 1 97.25 93 VAL A CA 1
ATOM 691 C C . VAL A 1 93 ? 5.141 -18.719 0.896 1 97.25 93 VAL A C 1
ATOM 693 O O . VAL A 1 93 ? 6.156 -19.391 1.103 1 97.25 93 VAL A O 1
ATOM 696 N N . LEU A 1 94 ? 5.148 -17.672 0.183 1 97.88 94 LEU A N 1
ATOM 697 C CA . LEU A 1 94 ? 6.352 -17.047 -0.335 1 97.88 94 LEU A CA 1
ATOM 698 C C . LEU A 1 94 ? 6.66 -15.758 0.434 1 97.88 94 LEU A C 1
ATOM 700 O O . LEU A 1 94 ? 5.805 -14.883 0.558 1 97.88 94 LEU A O 1
ATOM 704 N N . ASN A 1 95 ? 7.887 -15.648 0.94 1 98.62 95 ASN A N 1
ATOM 705 C CA . ASN A 1 95 ? 8.328 -14.469 1.685 1 98.62 95 ASN A CA 1
ATOM 706 C C . ASN A 1 95 ? 9.398 -13.695 0.927 1 98.62 95 ASN A C 1
ATOM 708 O O . ASN A 1 95 ? 10.375 -14.281 0.456 1 98.62 95 ASN A O 1
ATOM 712 N N . PHE A 1 96 ? 9.188 -12.383 0.869 1 98.81 96 PHE A N 1
ATOM 713 C CA . PHE A 1 96 ? 10.102 -11.531 0.107 1 98.81 96 PHE A CA 1
ATOM 714 C C . PHE A 1 96 ? 10.672 -10.43 0.984 1 98.81 96 PHE A C 1
ATOM 716 O O . PHE A 1 96 ? 9.961 -9.867 1.826 1 98.81 96 PHE A O 1
ATOM 723 N N . ASP A 1 97 ? 11.977 -10.109 0.747 1 98.94 97 ASP A N 1
ATOM 724 C CA . ASP A 1 97 ? 12.539 -8.797 1.049 1 98.94 97 ASP A CA 1
ATOM 725 C C . ASP A 1 97 ? 12.555 -7.906 -0.193 1 98.94 97 ASP A C 1
ATOM 727 O O . ASP A 1 97 ? 13 -8.336 -1.262 1 98.94 97 ASP A O 1
ATOM 731 N N . ILE A 1 98 ? 12.086 -6.738 -0.062 1 98.94 98 ILE A N 1
ATOM 732 C CA . ILE A 1 98 ? 12.016 -5.867 -1.23 1 98.94 98 ILE A CA 1
ATOM 733 C C . ILE A 1 98 ? 12.664 -4.523 -0.911 1 98.94 98 ILE A C 1
ATOM 735 O O . ILE A 1 98 ? 12.422 -3.947 0.152 1 98.94 98 ILE A O 1
ATOM 739 N N . ASP A 1 99 ? 13.484 -4.078 -1.828 1 98.94 99 ASP A N 1
ATOM 740 C CA . ASP A 1 99 ? 14.141 -2.781 -1.723 1 98.94 99 ASP A CA 1
ATOM 741 C C . ASP A 1 99 ? 13.789 -1.885 -2.904 1 98.94 99 ASP A C 1
ATOM 743 O O . ASP A 1 99 ? 13.5 -2.375 -3.998 1 98.94 99 ASP A O 1
ATOM 747 N N . ALA A 1 100 ? 13.773 -0.634 -2.641 1 98.94 100 ALA A N 1
ATOM 748 C CA . ALA A 1 100 ? 13.516 0.364 -3.676 1 98.94 100 ALA A CA 1
ATOM 749 C C . ALA A 1 100 ? 14.516 1.518 -3.582 1 98.94 100 ALA A C 1
ATOM 751 O O . ALA A 1 100 ? 14.852 1.967 -2.482 1 98.94 100 ALA A O 1
ATOM 752 N N . TRP A 1 101 ? 14.977 1.976 -4.648 1 98.81 101 TRP A N 1
ATOM 753 C CA . TRP A 1 101 ? 15.914 3.086 -4.754 1 98.81 101 TRP A CA 1
ATOM 754 C C . TRP A 1 101 ? 15.453 4.098 -5.793 1 98.81 101 TRP A C 1
ATOM 756 O O . TRP A 1 101 ? 14.859 3.727 -6.809 1 98.81 101 TRP A O 1
ATOM 766 N N . ASP A 1 102 ? 15.766 5.227 -5.27 1 96.56 102 ASP A N 1
ATOM 767 C CA . ASP A 1 102 ? 15.75 6.184 -6.367 1 96.56 102 ASP A CA 1
ATOM 768 C C . ASP A 1 102 ? 17.156 6.465 -6.875 1 96.56 102 ASP A C 1
ATOM 770 O O . ASP A 1 102 ? 18.109 5.797 -6.473 1 96.56 102 ASP A O 1
ATOM 774 N N . GLY A 1 103 ? 17.453 7.023 -8.039 1 92.38 103 GLY A N 1
ATOM 775 C CA . GLY A 1 103 ? 18.766 7.246 -8.625 1 92.38 103 GLY A CA 1
ATOM 776 C C . GLY A 1 103 ? 19.781 7.801 -7.633 1 92.38 103 GLY A C 1
ATOM 777 O O . GLY A 1 103 ? 20.984 7.801 -7.898 1 92.38 103 GLY A O 1
ATOM 778 N N . LEU A 1 104 ? 19.391 8.203 -6.371 1 96.31 104 LEU A N 1
ATOM 779 C CA . LEU A 1 104 ? 20.25 8.891 -5.418 1 96.31 104 LEU A CA 1
ATOM 780 C C . LEU A 1 104 ? 20.406 8.07 -4.141 1 96.31 104 LEU A C 1
ATOM 782 O O . LEU A 1 104 ? 21.484 8.07 -3.537 1 96.31 104 LEU A O 1
ATOM 786 N N . GLU A 1 105 ? 19.328 7.379 -3.684 1 98 105 GLU A N 1
ATOM 787 C CA . GLU A 1 105 ? 19.359 6.707 -2.387 1 98 105 GLU A CA 1
ATOM 788 C C . GLU A 1 105 ? 18.281 5.637 -2.297 1 98 105 GLU A C 1
ATOM 790 O O . GLU A 1 105 ? 17.406 5.551 -3.164 1 98 105 GLU A O 1
ATOM 795 N N . LYS A 1 106 ? 18.438 4.742 -1.27 1 98.75 106 LYS A N 1
ATOM 796 C CA . LYS A 1 106 ? 17.359 3.836 -0.927 1 98.75 106 LYS A CA 1
ATOM 797 C C . LYS A 1 106 ? 16.141 4.605 -0.399 1 98.75 106 LYS A C 1
ATOM 799 O O . LYS A 1 106 ? 16.281 5.441 0.496 1 98.75 106 LYS A O 1
ATOM 804 N N . ILE A 1 107 ? 14.969 4.309 -0.976 1 98.88 107 ILE A N 1
ATOM 805 C CA . ILE A 1 107 ? 13.805 5.105 -0.594 1 98.88 107 ILE A CA 1
ATOM 806 C C . ILE A 1 107 ? 12.789 4.223 0.121 1 98.88 107 ILE A C 1
ATOM 808 O O . ILE A 1 107 ? 11.82 4.723 0.705 1 98.88 107 ILE A O 1
ATOM 812 N N . GLY A 1 108 ? 12.977 2.928 0.041 1 98.88 108 GLY A N 1
ATOM 813 C CA . GLY A 1 108 ? 12.016 2.049 0.688 1 98.88 108 GLY A CA 1
ATOM 814 C C . GLY A 1 108 ? 12.547 0.643 0.9 1 98.88 108 GLY A C 1
ATOM 815 O O . GLY A 1 108 ? 13.391 0.168 0.136 1 98.88 108 GLY A O 1
ATOM 816 N N . GLU A 1 109 ? 12.109 -0.034 1.898 1 98.94 109 GLU A N 1
ATOM 817 C CA . GLU A 1 109 ? 12.328 -1.447 2.193 1 98.94 109 GLU A CA 1
ATOM 818 C C . GLU A 1 109 ? 11.062 -2.102 2.74 1 98.94 109 GLU A C 1
ATOM 820 O O . GLU A 1 109 ? 10.328 -1.485 3.51 1 98.94 109 GLU A O 1
ATOM 825 N N . ALA A 1 110 ? 10.852 -3.328 2.307 1 98.94 110 ALA A N 1
ATOM 826 C CA . ALA A 1 110 ? 9.594 -3.963 2.697 1 98.94 110 ALA A CA 1
ATOM 827 C C . ALA A 1 110 ? 9.781 -5.465 2.885 1 98.94 110 ALA A C 1
ATOM 829 O O . ALA A 1 110 ? 10.672 -6.07 2.289 1 98.94 110 ALA A O 1
ATOM 830 N N . ILE A 1 111 ? 8.969 -5.98 3.777 1 98.94 111 ILE A N 1
ATOM 831 C CA . ILE A 1 111 ? 8.672 -7.406 3.855 1 98.94 111 ILE A CA 1
ATOM 832 C C . ILE A 1 111 ? 7.293 -7.684 3.268 1 98.94 111 ILE A C 1
ATOM 834 O O . ILE A 1 111 ? 6.336 -6.953 3.539 1 98.94 111 ILE A O 1
ATOM 838 N N . HIS A 1 112 ? 7.277 -8.703 2.432 1 98.88 112 HIS A N 1
ATOM 839 C CA . HIS A 1 112 ? 6.047 -9.023 1.722 1 98.88 112 HIS A CA 1
ATOM 840 C C . HIS A 1 112 ? 5.812 -10.531 1.674 1 98.88 112 HIS A C 1
ATOM 842 O O . HIS A 1 112 ? 6.762 -11.305 1.525 1 98.88 112 HIS A O 1
ATOM 848 N N . GLN A 1 113 ? 4.535 -10.906 1.87 1 98.75 113 GLN A N 1
ATOM 849 C CA . GLN A 1 113 ? 4.176 -12.32 1.824 1 98.75 113 GLN A CA 1
ATOM 850 C C . GLN A 1 113 ? 3.078 -12.578 0.797 1 98.75 113 GLN A C 1
ATOM 852 O O . GLN A 1 113 ? 2.109 -11.82 0.714 1 98.75 113 GLN A O 1
ATOM 857 N N . ARG A 1 114 ? 3.273 -13.617 -0.008 1 98.62 114 ARG A N 1
ATOM 858 C CA . ARG A 1 114 ? 2.271 -14.07 -0.964 1 98.62 114 ARG A CA 1
ATOM 859 C C . ARG A 1 114 ? 1.941 -15.547 -0.749 1 98.62 114 ARG A C 1
ATOM 861 O O . ARG A 1 114 ? 2.826 -16.344 -0.442 1 98.62 114 ARG A O 1
ATOM 868 N N . PHE A 1 115 ? 0.749 -15.93 -0.948 1 97.88 115 PHE A N 1
ATOM 869 C CA . PHE A 1 115 ? 0.276 -17.312 -0.853 1 97.88 115 PHE A CA 1
ATOM 870 C C . PHE A 1 115 ? -0.005 -17.875 -2.236 1 97.88 115 PHE A C 1
ATOM 872 O O . PHE A 1 115 ? -0.639 -17.219 -3.066 1 97.88 115 PHE A O 1
ATOM 879 N N . ILE A 1 116 ? 0.476 -19.016 -2.453 1 97.06 116 ILE A N 1
ATOM 880 C CA . ILE A 1 116 ? 0.108 -19.75 -3.662 1 97.06 116 ILE A CA 1
ATOM 881 C C . ILE A 1 116 ? -1.303 -20.312 -3.514 1 97.06 116 ILE A C 1
ATOM 883 O O . ILE A 1 116 ? -1.598 -21.016 -2.547 1 97.06 116 ILE A O 1
ATOM 887 N N . VAL A 1 117 ? -2.127 -20 -4.547 1 97.31 117 VAL A N 1
ATOM 888 C CA . VAL A 1 117 ? -3.502 -20.484 -4.508 1 97.31 117 VAL A CA 1
ATOM 889 C C . VAL A 1 117 ? -3.885 -21.062 -5.867 1 97.31 117 VAL A C 1
ATOM 891 O O . VAL A 1 117 ? -3.281 -20.719 -6.887 1 97.31 117 VAL A O 1
ATOM 894 N N . GLU A 1 118 ? -4.855 -21.938 -5.832 1 97.12 118 GLU A N 1
ATOM 895 C CA . GLU A 1 118 ? -5.52 -22.328 -7.074 1 97.12 118 GLU A CA 1
ATOM 896 C C . GLU A 1 118 ? -6.484 -21.234 -7.535 1 97.12 118 GLU A C 1
ATOM 898 O O . GLU A 1 118 ? -7.449 -20.906 -6.836 1 97.12 118 GLU A O 1
ATOM 903 N N . ALA A 1 119 ? -6.215 -20.688 -8.727 1 97.19 119 ALA A N 1
ATOM 904 C CA . ALA A 1 119 ? -6.91 -19.5 -9.195 1 97.19 119 ALA A CA 1
ATOM 905 C C . ALA A 1 119 ? -8.414 -19.719 -9.242 1 97.19 119 ALA A C 1
ATOM 907 O O . ALA A 1 119 ? -9.188 -18.875 -8.781 1 97.19 119 ALA A O 1
ATOM 908 N N . LYS A 1 120 ? -8.828 -20.828 -9.797 1 97.06 120 LYS A N 1
ATOM 909 C CA . LYS A 1 120 ? -10.258 -21.125 -9.938 1 97.06 120 LYS A CA 1
ATOM 910 C C . LYS A 1 120 ? -10.945 -21.172 -8.578 1 97.06 120 LYS A C 1
ATOM 912 O O . LYS A 1 120 ? -11.977 -20.531 -8.375 1 97.06 120 LYS A O 1
ATOM 917 N N . ARG A 1 121 ? -10.344 -21.922 -7.707 1 97.12 121 ARG A N 1
ATOM 918 C CA . ARG A 1 121 ? -10.93 -22.062 -6.379 1 97.12 121 ARG A CA 1
ATOM 919 C C . ARG A 1 121 ? -10.969 -20.734 -5.648 1 97.12 121 ARG A C 1
ATOM 921 O O . ARG A 1 121 ? -11.961 -20.406 -4.996 1 97.12 121 ARG A O 1
ATOM 928 N N . PHE A 1 122 ? -9.945 -19.984 -5.73 1 97.88 122 PHE A N 1
ATOM 929 C CA . PHE A 1 122 ? -9.867 -18.688 -5.086 1 97.88 122 PHE A CA 1
ATOM 930 C C . PHE A 1 122 ? -10.961 -17.766 -5.609 1 97.88 122 PHE A C 1
ATOM 932 O O . PHE A 1 122 ? -11.648 -17.094 -4.828 1 97.88 122 PHE A O 1
ATOM 93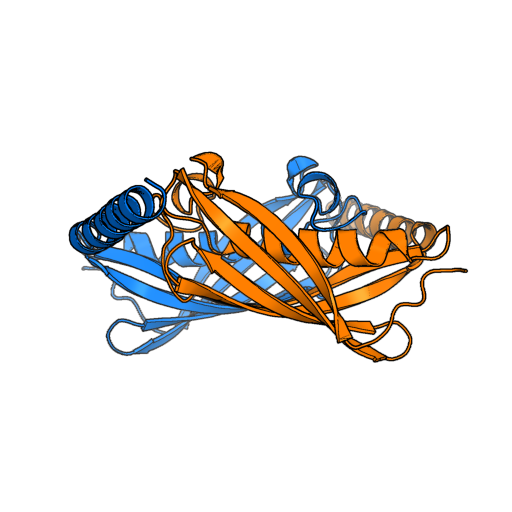9 N N . ASN A 1 123 ? -11.102 -17.688 -6.895 1 96.38 123 ASN A N 1
ATOM 940 C CA . ASN A 1 123 ? -12.094 -16.812 -7.516 1 96.38 123 ASN A CA 1
ATOM 941 C C . ASN A 1 123 ? -13.516 -17.234 -7.156 1 96.38 123 ASN A C 1
ATOM 943 O O . ASN A 1 123 ? -14.383 -16.391 -6.938 1 96.38 123 ASN A O 1
ATOM 947 N N . GLU A 1 124 ? -13.727 -18.531 -7.113 1 96.69 124 GLU A N 1
ATOM 948 C CA . GLU A 1 124 ? -15.039 -19.031 -6.727 1 96.69 124 GLU A CA 1
ATOM 949 C C . GLU A 1 124 ? -15.391 -18.641 -5.297 1 96.69 124 GLU A C 1
ATOM 951 O O . GLU A 1 124 ? -16.531 -18.25 -5.016 1 96.69 124 GLU A O 1
ATOM 956 N N . LYS A 1 125 ? -14.422 -18.797 -4.422 1 96.5 125 LYS A N 1
ATOM 957 C CA . LYS A 1 125 ? -14.641 -18.391 -3.035 1 96.5 125 LYS A CA 1
ATOM 958 C C . LYS A 1 125 ? -14.961 -16.906 -2.93 1 96.5 125 LYS A C 1
ATOM 960 O O . LYS A 1 125 ? -15.859 -16.516 -2.182 1 96.5 125 LYS A O 1
ATOM 965 N N . ALA A 1 126 ? -14.25 -16.078 -3.652 1 95.62 126 ALA A N 1
ATOM 966 C CA . ALA A 1 126 ? -14.477 -14.633 -3.656 1 95.62 126 ALA A CA 1
ATOM 967 C C . ALA A 1 126 ? -15.875 -14.305 -4.188 1 95.62 126 ALA A C 1
ATOM 969 O O . ALA A 1 126 ? -16.562 -13.438 -3.645 1 95.62 126 ALA A O 1
ATOM 970 N N . ALA A 1 127 ? -16.266 -14.992 -5.215 1 94.38 127 ALA A N 1
ATOM 971 C CA . ALA A 1 127 ? -17.578 -14.781 -5.809 1 94.38 127 ALA A CA 1
ATOM 972 C C . ALA A 1 127 ? -18.688 -15.164 -4.836 1 94.38 127 ALA A C 1
ATOM 974 O O . ALA A 1 127 ? -19.719 -14.492 -4.754 1 94.38 127 ALA A O 1
ATOM 975 N N . LYS A 1 128 ? -18.484 -16.25 -4.18 1 95.06 128 LYS A N 1
ATOM 976 C CA . LYS A 1 128 ? -19.469 -16.703 -3.199 1 95.06 128 LYS A CA 1
ATOM 977 C C . LYS A 1 128 ? -19.625 -15.688 -2.074 1 95.06 128 LYS A C 1
ATOM 979 O O . LYS A 1 128 ? -20.734 -15.469 -1.586 1 95.06 128 LYS A O 1
ATOM 984 N N . LYS A 1 129 ? -18.516 -15.164 -1.712 1 93.81 129 LYS A N 1
ATOM 985 C CA . LYS A 1 129 ? -18.562 -14.141 -0.671 1 93.81 129 LYS A CA 1
ATOM 986 C C . LYS A 1 129 ? -19.391 -12.938 -1.115 1 93.81 129 LYS A C 1
ATOM 988 O O . LYS A 1 129 ? -20.141 -12.375 -0.325 1 93.81 129 LYS A O 1
ATOM 993 N N . LEU A 1 130 ? -19.234 -12.516 -2.312 1 92.81 130 LEU A N 1
ATOM 994 C CA . LEU A 1 130 ? -20 -11.398 -2.865 1 92.81 130 LEU A CA 1
ATOM 995 C C . LEU A 1 130 ? -21.5 -11.688 -2.822 1 92.81 130 LEU A C 1
ATOM 997 O O . LEU A 1 130 ? -22.281 -10.82 -2.461 1 92.81 130 LEU A O 1
ATOM 1001 N N . GLU A 1 131 ? -21.844 -12.898 -3.174 1 92.19 131 GLU A N 1
ATOM 1002 C CA . GLU A 1 131 ? -23.25 -13.305 -3.158 1 92.19 131 GLU A CA 1
ATOM 1003 C C . GLU A 1 131 ? -23.812 -13.258 -1.744 1 92.19 131 GLU A C 1
ATOM 1005 O O . GLU A 1 131 ? -24.953 -12.852 -1.542 1 92.19 131 GLU A O 1
ATOM 1010 N N . SER A 1 132 ? -23.016 -13.688 -0.854 1 91.19 132 SER A N 1
ATOM 1011 C CA . SER A 1 132 ? -23.438 -13.68 0.54 1 91.19 132 SER A CA 1
ATOM 1012 C C . SER A 1 132 ? -23.625 -12.258 1.058 1 91.19 132 SER A C 1
ATOM 1014 O O . SER A 1 132 ? -24.516 -12 1.867 1 91.19 132 SER A O 1
ATOM 1016 N N . SER A 1 133 ? -22.812 -11.367 0.607 1 87.25 133 SER A N 1
ATOM 1017 C CA . SER A 1 133 ? -22.891 -9.977 1.045 1 87.25 133 SER A CA 1
ATOM 1018 C C . SER A 1 133 ? -24.141 -9.289 0.486 1 87.25 133 SER A C 1
ATOM 1020 O O . SER A 1 133 ? -24.672 -8.367 1.099 1 87.25 133 SER A O 1
ATOM 1022 N N . ARG A 1 134 ? -24.625 -9.625 -0.625 1 85.75 134 ARG A N 1
ATOM 1023 C CA . ARG A 1 134 ? -25.812 -9.047 -1.249 1 85.75 134 ARG A CA 1
ATOM 1024 C C . ARG A 1 134 ? -27.078 -9.539 -0.56 1 85.75 134 ARG A C 1
ATOM 1026 O O . ARG A 1 134 ? -28.078 -8.82 -0.518 1 85.75 134 ARG A O 1
ATOM 1033 N N . GLN A 1 135 ? -27.047 -10.734 -0.084 1 81.44 135 GLN A N 1
ATOM 1034 C CA . GLN A 1 135 ? -28.203 -11.297 0.616 1 81.44 135 GLN A CA 1
ATOM 1035 C C . GLN A 1 135 ? -28.391 -10.633 1.979 1 81.44 135 GLN A C 1
ATOM 1037 O O . GLN A 1 135 ? -29.516 -10.492 2.453 1 81.44 135 GLN A O 1
ATOM 1042 N N . GLU A 1 136 ? -27.312 -10.203 2.605 1 70.25 136 GLU A N 1
ATOM 1043 C CA . GLU A 1 136 ? -27.375 -9.562 3.914 1 70.25 136 GLU A CA 1
ATOM 1044 C C . GLU A 1 136 ? -27.859 -8.117 3.793 1 70.25 136 GLU A C 1
ATOM 1046 O O . GLU A 1 136 ? -28.453 -7.574 4.723 1 70.25 136 GLU A O 1
ATOM 1051 N N . GLU A 1 137 ? -27.703 -7.504 2.676 1 69.5 137 GLU A N 1
ATOM 1052 C CA . GLU A 1 137 ? -28.125 -6.129 2.457 1 69.5 137 GLU A CA 1
ATOM 1053 C C . GLU A 1 137 ? -29.594 -6.07 2.049 1 69.5 137 GLU A C 1
ATOM 1055 O O . GLU A 1 137 ? -30.234 -5.023 2.172 1 69.5 137 GLU A O 1
ATOM 1060 N N . SER A 1 138 ? -30.141 -7.125 1.503 1 62 138 SER A N 1
ATOM 1061 C CA . SER A 1 138 ? -31.547 -7.176 1.139 1 62 138 SER A CA 1
ATOM 1062 C C . SER A 1 138 ? -32.406 -7.543 2.338 1 62 138 SER A C 1
ATOM 1064 O O . SER A 1 138 ? -32 -8.352 3.18 1 62 138 SER A O 1
ATOM 1066 N N . MET B 1 1 ? -11.734 26.344 18.453 1 39.09 1 MET B N 1
ATOM 1067 C CA . MET B 1 1 ? -10.797 25.547 19.234 1 39.09 1 MET B CA 1
ATOM 1068 C C . MET B 1 1 ? -9.992 24.625 18.344 1 39.09 1 MET B C 1
ATOM 1070 O O . MET B 1 1 ? -10.523 24.047 17.391 1 39.09 1 MET B O 1
ATOM 1074 N N . LYS B 1 2 ? -8.711 24.875 17.969 1 47.53 2 LYS B N 1
ATOM 1075 C CA . LYS B 1 2 ? -7.871 24.109 17.062 1 47.53 2 LYS B CA 1
ATOM 1076 C C . LYS B 1 2 ? -8.031 22.609 17.297 1 47.53 2 LYS B C 1
ATOM 1078 O O . LYS B 1 2 ? -7.898 22.141 18.422 1 47.53 2 LYS B O 1
ATOM 1083 N N . ASN B 1 3 ? -8.797 21.875 16.672 1 56.97 3 ASN B N 1
ATOM 1084 C CA . ASN B 1 3 ? -9.094 20.469 16.938 1 56.97 3 ASN B CA 1
ATOM 1085 C C . ASN B 1 3 ? -7.816 19.656 17.141 1 56.97 3 ASN B C 1
ATOM 1087 O O . ASN B 1 3 ? -7.012 19.516 16.219 1 56.97 3 ASN B O 1
ATOM 1091 N N . GLU B 1 4 ? -7.254 19.734 18.391 1 70.25 4 GLU B N 1
ATOM 1092 C CA . GLU B 1 4 ? -6.055 19.047 18.859 1 70.25 4 GLU B CA 1
ATOM 1093 C C . GLU B 1 4 ? -6.113 17.562 18.516 1 70.25 4 GLU B C 1
ATOM 1095 O O . GLU B 1 4 ? -7.164 16.938 18.656 1 70.25 4 GLU B O 1
ATOM 1100 N N . LEU B 1 5 ? -5.156 17.172 17.828 1 85 5 LEU B N 1
ATOM 1101 C CA . LEU B 1 5 ? -4.984 15.727 17.656 1 85 5 LEU B CA 1
ATOM 1102 C C . LEU B 1 5 ? -4.953 15.031 19.016 1 85 5 LEU B C 1
ATOM 1104 O O . LEU B 1 5 ? -4.145 15.375 19.875 1 85 5 LEU B O 1
ATOM 1108 N N . LYS B 1 6 ? -5.98 14.297 19.297 1 89.38 6 LYS B N 1
ATOM 1109 C CA . LYS B 1 6 ? -6.098 13.586 20.578 1 89.38 6 LYS B CA 1
ATOM 1110 C C . LYS B 1 6 ? -6.031 12.078 20.375 1 89.38 6 LYS B C 1
ATOM 1112 O O . LYS B 1 6 ? -6.762 11.523 19.547 1 89.38 6 LYS B O 1
ATOM 1117 N N . THR B 1 7 ? -5.148 11.477 21.125 1 93.81 7 THR B N 1
ATOM 1118 C CA . THR B 1 7 ? -5.086 10.023 21.109 1 93.81 7 THR B CA 1
ATOM 1119 C C . THR B 1 7 ? -6.457 9.414 21.406 1 93.81 7 THR B C 1
ATOM 1121 O O . THR B 1 7 ? -7.191 9.906 22.266 1 93.81 7 THR B O 1
ATOM 1124 N N . GLY B 1 8 ? -6.816 8.414 20.656 1 95.75 8 GLY B N 1
ATOM 1125 C CA . GLY B 1 8 ? -8.109 7.773 20.812 1 95.75 8 GLY B CA 1
ATOM 1126 C C . GLY B 1 8 ? -9.117 8.211 19.75 1 95.75 8 GLY B C 1
ATOM 1127 O O . GLY B 1 8 ? -10.148 7.559 19.562 1 95.75 8 GLY B O 1
ATOM 1128 N N . THR B 1 9 ? -8.836 9.352 19.094 1 95.94 9 THR B N 1
ATOM 1129 C CA . THR B 1 9 ? -9.711 9.812 18.016 1 95.94 9 THR B CA 1
ATOM 1130 C C . THR B 1 9 ? -9.68 8.852 16.844 1 95.94 9 THR B C 1
ATOM 1132 O O . THR B 1 9 ? -8.609 8.359 16.469 1 95.94 9 THR B O 1
ATOM 1135 N N . SER B 1 10 ? -10.852 8.617 16.266 1 97.81 10 SER B N 1
ATOM 1136 C CA . SER B 1 10 ? -10.938 7.746 15.102 1 97.81 10 SER B CA 1
ATOM 1137 C C . SER B 1 10 ? -11.617 8.445 13.93 1 97.81 10 SER B C 1
ATOM 1139 O O . SER B 1 10 ? -12.414 9.367 14.133 1 97.81 10 SER B O 1
ATOM 1141 N N . TYR B 1 11 ? -11.289 8.039 12.766 1 98.06 11 TYR B N 1
ATOM 1142 C CA . TYR B 1 11 ? -11.844 8.492 11.5 1 98.06 11 TYR B CA 1
ATOM 1143 C C . TYR B 1 11 ? -12.328 7.32 10.656 1 98.06 11 TYR B C 1
ATOM 1145 O O . TYR B 1 11 ? -11.695 6.262 10.641 1 98.06 11 TYR B O 1
ATOM 1153 N N . GLU B 1 12 ? -13.438 7.539 9.992 1 98.56 12 GLU B N 1
ATOM 1154 C CA . GLU B 1 12 ? -14 6.426 9.242 1 98.56 12 GLU B CA 1
ATOM 1155 C C . GLU B 1 12 ? -14.484 6.871 7.867 1 98.56 12 GLU B C 1
ATOM 1157 O O . GLU B 1 12 ? -14.984 7.988 7.711 1 98.56 12 GLU B O 1
ATOM 1162 N N . LYS B 1 13 ? -14.375 6.066 6.887 1 98.69 13 LYS B N 1
ATOM 1163 C CA . LYS B 1 13 ? -14.867 6.246 5.523 1 98.69 13 LYS B CA 1
ATOM 1164 C C . LYS B 1 13 ? -15.258 4.91 4.898 1 98.69 13 LYS B C 1
ATOM 1166 O O . LYS B 1 13 ? -14.773 3.855 5.324 1 98.69 13 LYS B O 1
ATOM 1171 N N . GLU B 1 14 ? -16.125 4.996 3.982 1 98.75 14 GLU B N 1
ATOM 1172 C CA . GLU B 1 14 ? -16.516 3.83 3.193 1 98.75 14 GLU B CA 1
ATOM 1173 C C . GLU B 1 14 ? -16.078 3.982 1.738 1 98.75 14 GLU B C 1
ATOM 1175 O O . GLU B 1 14 ? -16.125 5.082 1.183 1 98.75 14 GLU B O 1
ATOM 1180 N N . PHE B 1 15 ? -15.781 2.873 1.2 1 98.75 15 PHE B N 1
ATOM 1181 C CA . PHE B 1 15 ? -15.359 2.803 -0.196 1 98.75 15 PHE B CA 1
ATOM 1182 C C . PHE B 1 15 ? -16.094 1.674 -0.919 1 98.75 15 PHE B C 1
ATOM 1184 O O . PHE B 1 15 ? -16.516 0.699 -0.293 1 98.75 15 PHE B O 1
ATOM 1191 N N . LEU B 1 16 ? -16.203 1.837 -2.199 1 98.69 16 LEU B N 1
ATOM 1192 C CA . LEU B 1 16 ? -16.75 0.795 -3.057 1 98.69 16 LEU B CA 1
ATOM 1193 C C . LEU B 1 16 ? -15.672 0.197 -3.953 1 98.69 16 LEU B C 1
ATOM 1195 O O . LEU B 1 16 ? -14.961 0.927 -4.641 1 98.69 16 LEU B O 1
ATOM 1199 N N . VAL B 1 17 ? -15.586 -1.147 -3.883 1 98.75 17 VAL B N 1
ATOM 1200 C CA . VAL B 1 17 ? -14.594 -1.807 -4.73 1 98.75 17 VAL B CA 1
ATOM 1201 C C . VAL B 1 17 ? -15.055 -1.769 -6.188 1 98.75 17 VAL B C 1
ATOM 1203 O O . VAL B 1 17 ? -16.141 -2.256 -6.516 1 98.75 17 VAL B O 1
ATOM 1206 N N . THR B 1 18 ? -14.297 -1.191 -7.055 1 98.75 18 THR B N 1
ATOM 1207 C CA . THR B 1 18 ? -14.531 -1.18 -8.492 1 98.75 18 THR B CA 1
ATOM 1208 C C . THR B 1 18 ? -13.453 -1.979 -9.227 1 98.75 18 THR B C 1
ATOM 1210 O O . THR B 1 18 ? -12.508 -2.469 -8.602 1 98.75 18 THR B O 1
ATOM 1213 N N . LYS B 1 19 ? -13.57 -2.123 -10.508 1 98.62 19 LYS B N 1
ATOM 1214 C CA . LYS B 1 19 ? -12.602 -2.879 -11.305 1 98.62 19 LYS B CA 1
ATOM 1215 C C . LYS B 1 19 ? -11.211 -2.268 -11.203 1 98.62 19 LYS B C 1
ATOM 1217 O O . LYS B 1 19 ? -10.211 -2.984 -11.234 1 98.62 19 LYS B O 1
ATOM 1222 N N . GLU B 1 20 ? -11.125 -0.965 -11.07 1 98.5 20 GLU B N 1
ATOM 1223 C CA . GLU B 1 20 ? -9.844 -0.27 -11.016 1 98.5 20 GLU B CA 1
ATOM 1224 C C . GLU B 1 20 ? -9.125 -0.524 -9.688 1 98.5 20 GLU B C 1
ATOM 1226 O O . GLU B 1 20 ? -7.938 -0.23 -9.555 1 98.5 20 GLU B O 1
ATOM 1231 N N . ASP B 1 21 ? -9.836 -1.108 -8.742 1 98.75 21 ASP B N 1
ATOM 1232 C CA . ASP B 1 21 ? -9.305 -1.304 -7.398 1 98.75 21 ASP B CA 1
ATOM 1233 C C . ASP B 1 21 ? -8.719 -2.705 -7.234 1 98.75 21 ASP B C 1
ATOM 1235 O O . ASP B 1 21 ? -8.242 -3.064 -6.156 1 98.75 21 ASP B O 1
ATOM 1239 N N . THR B 1 22 ? -8.703 -3.484 -8.273 1 98.81 22 THR B N 1
ATOM 1240 C CA . THR B 1 22 ? -8.391 -4.902 -8.148 1 98.81 22 THR B CA 1
ATOM 1241 C C . THR B 1 22 ? -6.895 -5.148 -8.32 1 98.81 22 THR B C 1
ATOM 1243 O O . THR B 1 22 ? -6.195 -4.336 -8.93 1 98.81 22 THR B O 1
ATOM 1246 N N . ALA B 1 23 ? -6.473 -6.273 -7.77 1 98.62 23 ALA B N 1
ATOM 1247 C CA . ALA B 1 23 ? -5.086 -6.699 -7.941 1 98.62 23 ALA B CA 1
ATOM 1248 C C . ALA B 1 23 ? -4.734 -6.832 -9.422 1 98.62 23 ALA B C 1
ATOM 1250 O O . ALA B 1 23 ? -3.633 -6.469 -9.836 1 98.62 23 ALA B O 1
ATOM 1251 N N . LEU B 1 24 ? -5.676 -7.312 -10.195 1 97.94 24 LEU B N 1
ATOM 1252 C CA . LEU B 1 24 ? -5.488 -7.438 -11.641 1 97.94 24 LEU B CA 1
ATOM 1253 C C . LEU B 1 24 ? -5.246 -6.074 -12.281 1 97.94 24 LEU B C 1
ATOM 1255 O O . LEU B 1 24 ? -4.273 -5.891 -13.016 1 97.94 24 LEU B O 1
ATOM 1259 N N . ALA B 1 25 ? -6.055 -5.113 -11.977 1 98.44 25 ALA B N 1
ATOM 1260 C CA . ALA B 1 25 ? -5.977 -3.785 -12.578 1 98.44 25 ALA B CA 1
ATOM 1261 C C . ALA B 1 25 ? -4.707 -3.059 -12.148 1 98.44 25 ALA B C 1
ATOM 1263 O O . ALA B 1 25 ? -4.109 -2.314 -12.93 1 98.44 25 ALA B O 1
ATOM 1264 N N . MET B 1 26 ? -4.273 -3.281 -10.93 1 98.25 26 MET B N 1
ATOM 1265 C CA . MET B 1 26 ? -3.133 -2.545 -10.383 1 98.25 26 MET B CA 1
ATOM 1266 C C . MET B 1 26 ? -1.829 -3.291 -10.648 1 98.25 26 MET B C 1
ATOM 1268 O O . MET B 1 26 ? -0.748 -2.783 -10.352 1 98.25 26 MET B O 1
ATOM 1272 N N . GLY B 1 27 ? -1.956 -4.531 -11.156 1 97.81 27 GLY B N 1
ATOM 1273 C CA . GLY B 1 27 ? -0.773 -5.312 -11.477 1 97.81 27 GLY B CA 1
ATOM 1274 C C . GLY B 1 27 ? -0.114 -5.926 -10.258 1 97.81 27 GLY B C 1
ATOM 1275 O O . GLY B 1 27 ? 1.025 -6.391 -10.328 1 97.81 27 GLY B O 1
ATOM 1276 N N . SER B 1 28 ? -0.734 -5.871 -9.07 1 98.5 28 SER B N 1
ATOM 1277 C CA . SER B 1 28 ? -0.179 -6.41 -7.836 1 98.5 28 SER B CA 1
ATOM 1278 C C . SER B 1 28 ? -0.508 -7.891 -7.68 1 98.5 28 SER B C 1
ATOM 1280 O O . SER B 1 28 ? -0.037 -8.539 -6.746 1 98.5 28 SER B O 1
ATOM 1282 N N . GLY B 1 29 ? -1.299 -8.398 -8.562 1 97.56 29 GLY B N 1
ATOM 1283 C CA . GLY B 1 29 ? -1.738 -9.781 -8.602 1 97.56 29 GLY B CA 1
ATOM 1284 C C . GLY B 1 29 ? -2.609 -10.102 -9.805 1 97.56 29 GLY B C 1
ATOM 1285 O O . GLY B 1 29 ? -2.771 -9.266 -10.695 1 97.56 29 GLY B O 1
ATOM 1286 N N . GLY B 1 30 ? -3.107 -11.344 -9.758 1 95.81 30 GLY B N 1
ATOM 1287 C CA . GLY B 1 30 ? -3.82 -11.781 -10.945 1 95.81 30 GLY B CA 1
ATOM 1288 C C . GLY B 1 30 ? -5.316 -11.914 -10.727 1 95.81 30 GLY B C 1
ATOM 1289 O O . GLY B 1 30 ? -6.059 -12.258 -11.648 1 95.81 30 GLY B O 1
ATOM 1290 N N . ALA B 1 31 ? -5.809 -11.633 -9.602 1 96.25 31 ALA B N 1
ATOM 1291 C CA . ALA B 1 31 ? -7.207 -11.859 -9.25 1 96.25 31 ALA B CA 1
ATOM 1292 C C . ALA B 1 31 ? -8 -10.562 -9.305 1 96.25 31 ALA B C 1
ATOM 1294 O O . ALA B 1 31 ? -7.457 -9.484 -9.062 1 96.25 31 ALA B O 1
ATOM 1295 N N . GLU B 1 32 ? -9.297 -10.648 -9.602 1 97.12 32 GLU B N 1
ATOM 1296 C CA . GLU B 1 32 ? -10.172 -9.484 -9.633 1 97.12 32 GLU B CA 1
A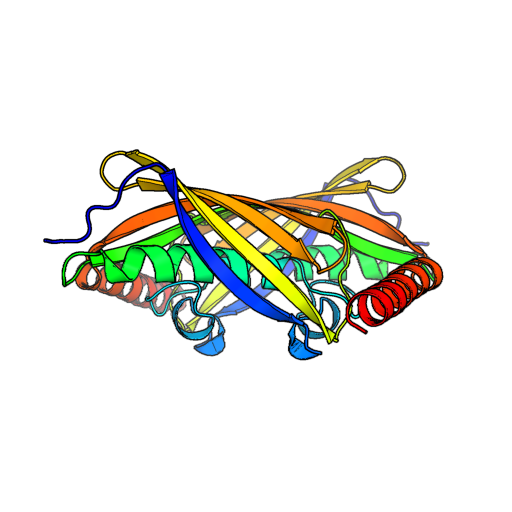TOM 1297 C C . GLU B 1 32 ? -10.812 -9.242 -8.266 1 97.12 32 GLU B C 1
ATOM 1299 O O . GLU B 1 32 ? -12.031 -9.156 -8.148 1 97.12 32 GLU B O 1
ATOM 1304 N N . VAL B 1 33 ? -10.016 -9.109 -7.301 1 98.5 33 VAL B N 1
ATOM 1305 C CA . VAL B 1 33 ? -10.414 -8.75 -5.945 1 98.5 33 VAL B CA 1
ATOM 1306 C C . VAL B 1 33 ? -9.672 -7.496 -5.5 1 98.5 33 VAL B C 1
ATOM 1308 O O . VAL B 1 33 ? -8.711 -7.074 -6.148 1 98.5 33 VAL B O 1
ATOM 1311 N N . LEU B 1 34 ? -10.102 -6.879 -4.438 1 98.81 34 LEU B N 1
ATOM 1312 C CA . LEU B 1 34 ? -9.477 -5.672 -3.898 1 98.81 34 LEU B CA 1
ATOM 1313 C C . LEU B 1 34 ? -7.98 -5.871 -3.709 1 98.81 34 LEU B C 1
ATOM 1315 O O . LEU B 1 34 ? -7.555 -6.801 -3.016 1 98.81 34 LEU B O 1
ATOM 1319 N N . ALA B 1 35 ? -7.258 -4.992 -4.352 1 98.88 35 ALA B N 1
ATOM 1320 C CA . ALA B 1 35 ? -5.801 -5.062 -4.281 1 98.88 35 ALA B CA 1
ATOM 1321 C C . ALA B 1 35 ? -5.297 -4.648 -2.902 1 98.88 35 ALA B C 1
ATOM 1323 O O . ALA B 1 35 ? -5.82 -3.705 -2.303 1 98.88 35 ALA B O 1
ATOM 1324 N N . THR B 1 36 ? -4.234 -5.332 -2.43 1 98.88 36 THR B N 1
ATOM 1325 C CA . THR B 1 36 ? -3.555 -4.938 -1.203 1 98.88 36 THR B CA 1
ATOM 1326 C C . THR B 1 36 ? -3.1 -3.48 -1.283 1 98.88 36 THR B C 1
ATOM 1328 O O . THR B 1 36 ? -3.379 -2.686 -0.384 1 98.88 36 THR B O 1
ATOM 1331 N N . PRO B 1 37 ? -2.43 -3.018 -2.363 1 98.88 37 PRO B N 1
ATOM 1332 C CA . PRO B 1 37 ? -2.014 -1.615 -2.438 1 98.88 37 PRO B CA 1
ATOM 1333 C C . PRO B 1 37 ? -3.195 -0.648 -2.412 1 98.88 37 PRO B C 1
ATOM 1335 O O . PRO B 1 37 ? -3.068 0.475 -1.92 1 98.88 37 PRO B O 1
ATOM 1338 N N . ARG B 1 38 ? -4.336 -1.018 -2.961 1 98.88 38 ARG B N 1
ATOM 1339 C CA . ARG B 1 38 ? -5.508 -0.15 -2.885 1 98.88 38 ARG B CA 1
ATOM 1340 C C . ARG B 1 38 ? -6.008 -0.034 -1.448 1 98.88 38 ARG B C 1
ATOM 1342 O O . ARG B 1 38 ? -6.375 1.055 -0.999 1 98.88 38 ARG B O 1
ATOM 1349 N N . LEU B 1 39 ? -6.055 -1.152 -0.746 1 98.94 39 LEU B N 1
ATOM 1350 C CA . LEU B 1 39 ? -6.43 -1.104 0.664 1 98.94 39 LEU B CA 1
ATOM 1351 C C . LEU B 1 39 ? -5.484 -0.199 1.446 1 98.94 39 LEU B C 1
ATOM 1353 O O . LEU B 1 39 ? -5.93 0.603 2.271 1 98.94 39 LEU B O 1
ATOM 1357 N N . VAL B 1 40 ? -4.191 -0.278 1.175 1 98.94 40 VAL B N 1
ATOM 1358 C CA . VAL B 1 40 ? -3.207 0.618 1.774 1 98.94 40 VAL B CA 1
ATOM 1359 C C . VAL B 1 40 ? -3.572 2.068 1.466 1 98.94 40 VAL B C 1
ATOM 1361 O O . VAL B 1 40 ? -3.572 2.918 2.357 1 98.94 40 VAL B O 1
ATOM 1364 N N . ALA B 1 41 ? -3.898 2.336 0.216 1 98.94 41 ALA B N 1
ATOM 1365 C CA . ALA B 1 41 ? -4.23 3.697 -0.197 1 98.94 41 ALA B CA 1
ATOM 1366 C C . ALA B 1 41 ? -5.43 4.23 0.581 1 98.94 41 ALA B C 1
ATOM 1368 O O . ALA B 1 41 ? -5.414 5.367 1.059 1 98.94 41 ALA B O 1
ATOM 1369 N N . TRP B 1 42 ? -6.434 3.424 0.698 1 98.94 42 TRP B N 1
ATOM 1370 C CA . TRP B 1 42 ? -7.645 3.855 1.386 1 98.94 42 TRP B CA 1
ATOM 1371 C C . TRP B 1 42 ? -7.383 4.051 2.875 1 98.94 42 TRP B C 1
ATOM 1373 O O . TRP B 1 42 ? -7.875 5.008 3.477 1 98.94 42 TRP B O 1
ATOM 1383 N N . MET B 1 43 ? -6.605 3.168 3.453 1 98.94 43 MET B N 1
ATOM 1384 C CA . MET B 1 43 ? -6.246 3.293 4.863 1 98.94 43 MET B CA 1
ATOM 1385 C C . MET B 1 43 ? -5.48 4.59 5.117 1 98.94 43 MET B C 1
ATOM 1387 O O . MET B 1 43 ? -5.797 5.328 6.047 1 98.94 43 MET B O 1
ATOM 1391 N N . GLU B 1 44 ? -4.547 4.836 4.25 1 98.94 44 GLU B N 1
ATOM 1392 C CA . GLU B 1 44 ? -3.779 6.07 4.398 1 98.94 44 GLU B CA 1
ATOM 1393 C C . GLU B 1 44 ? -4.656 7.297 4.148 1 98.94 44 GLU B C 1
ATOM 1395 O O . GLU B 1 44 ? -4.484 8.328 4.801 1 98.94 44 GLU B O 1
ATOM 1400 N N . ASN B 1 45 ? -5.535 7.219 3.207 1 98.88 45 ASN B N 1
ATOM 1401 C CA . ASN B 1 45 ? -6.445 8.32 2.922 1 98.88 45 ASN B CA 1
ATOM 1402 C C . ASN B 1 45 ? -7.266 8.703 4.152 1 98.88 45 ASN B C 1
ATOM 1404 O O . ASN B 1 45 ? -7.391 9.891 4.477 1 98.88 45 ASN B O 1
ATOM 1408 N N . VAL B 1 46 ? -7.852 7.699 4.797 1 98.75 46 VAL B N 1
ATOM 1409 C CA . VAL B 1 46 ? -8.703 7.941 5.961 1 98.75 46 VAL B CA 1
ATOM 1410 C C . VAL B 1 46 ? -7.887 8.609 7.066 1 98.75 46 VAL B C 1
ATOM 1412 O O . VAL B 1 46 ? -8.328 9.594 7.668 1 98.75 46 VAL B O 1
ATOM 1415 N N . ALA B 1 47 ? -6.68 8.07 7.336 1 98.56 47 ALA B N 1
ATOM 1416 C CA . ALA B 1 47 ? -5.805 8.656 8.352 1 98.56 47 ALA B CA 1
ATOM 1417 C C . ALA B 1 47 ? -5.418 10.078 7.98 1 98.56 47 ALA B C 1
ATOM 1419 O O . ALA B 1 47 ? -5.531 10.992 8.797 1 98.56 47 ALA B O 1
ATOM 1420 N N . PHE B 1 48 ? -4.973 10.312 6.781 1 98.69 48 PHE B N 1
ATOM 1421 C CA . PHE B 1 48 ? -4.512 11.609 6.301 1 98.69 48 PHE B CA 1
ATOM 1422 C C . PHE B 1 48 ? -5.617 12.656 6.402 1 98.69 48 PHE B C 1
ATOM 1424 O O . PHE B 1 48 ? -5.438 13.703 7.027 1 98.69 48 PHE B O 1
ATOM 1431 N N . GLU B 1 49 ? -6.785 12.32 5.762 1 97.81 49 GLU B N 1
ATOM 1432 C CA . GLU B 1 49 ? -7.883 13.281 5.758 1 97.81 49 GLU B CA 1
ATOM 1433 C C . GLU B 1 49 ? -8.344 13.594 7.176 1 97.81 49 GLU B C 1
ATOM 1435 O O . GLU B 1 49 ? -8.703 14.734 7.48 1 97.81 49 GLU B O 1
ATOM 1440 N N . GLY B 1 50 ? -8.344 12.555 7.992 1 96.12 50 GLY B N 1
ATOM 1441 C CA . GLY B 1 50 ? -8.781 12.734 9.36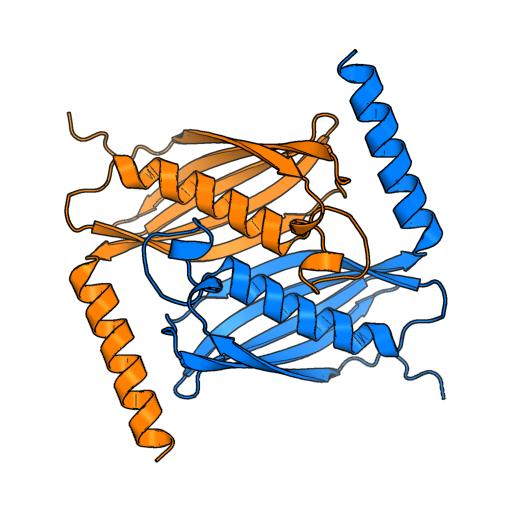7 1 96.12 50 GLY B CA 1
ATOM 1442 C C . GLY B 1 50 ? -7.961 13.758 10.125 1 96.12 50 GLY B C 1
ATOM 1443 O O . GLY B 1 50 ? -8.508 14.562 10.883 1 96.12 50 GLY B O 1
ATOM 1444 N N . VAL B 1 51 ? -6.66 13.773 9.883 1 95.94 51 VAL B N 1
ATOM 1445 C CA . VAL B 1 51 ? -5.812 14.633 10.711 1 95.94 51 VAL B CA 1
ATOM 1446 C C . VAL B 1 51 ? -5.547 15.953 9.992 1 95.94 51 VAL B C 1
ATOM 1448 O O . VAL B 1 51 ? -5.141 16.938 10.617 1 95.94 51 VAL B O 1
ATOM 1451 N N . GLU B 1 52 ? -5.68 15.969 8.68 1 95.12 52 GLU B N 1
ATOM 1452 C CA . GLU B 1 52 ? -5.344 17.156 7.906 1 95.12 52 GLU B CA 1
ATOM 1453 C C . GLU B 1 52 ? -6.188 18.359 8.344 1 95.12 52 GLU B C 1
ATOM 1455 O O . GLU B 1 52 ? -5.691 19.484 8.398 1 95.12 52 GLU B O 1
ATOM 1460 N N . ALA B 1 53 ? -7.402 18.047 8.719 1 87.25 53 ALA B N 1
ATOM 1461 C CA . ALA 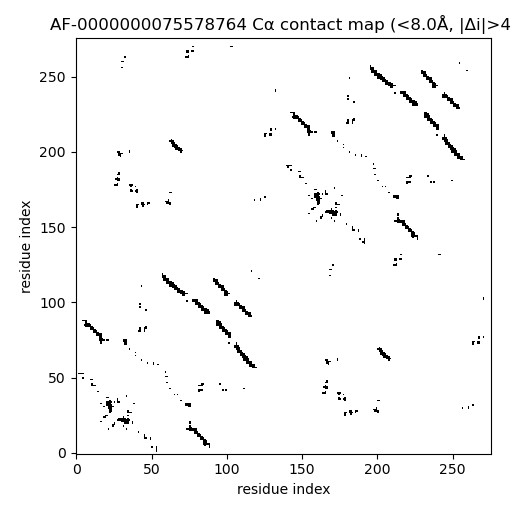B 1 53 ? -8.328 19.109 9.117 1 87.25 53 ALA B CA 1
ATOM 1462 C C . ALA B 1 53 ? -7.883 19.75 10.43 1 87.25 53 ALA B C 1
ATOM 1464 O O . ALA B 1 53 ? -8.219 20.906 10.711 1 87.25 53 ALA B O 1
ATOM 1465 N N . ALA B 1 54 ? -7.109 19.062 11.195 1 88.88 54 ALA B N 1
ATOM 1466 C CA . ALA B 1 54 ? -6.68 19.531 12.516 1 88.88 54 ALA B CA 1
ATOM 1467 C C . ALA B 1 54 ? -5.277 20.141 12.453 1 88.88 54 ALA B C 1
ATOM 1469 O O . ALA B 1 54 ? -4.77 20.656 13.453 1 88.88 54 ALA B O 1
ATOM 1470 N N . GLN B 1 55 ? -4.66 20.094 11.297 1 91 55 GLN B N 1
ATOM 1471 C CA . GLN B 1 55 ? -3.289 20.578 11.172 1 91 55 GLN B CA 1
ATOM 1472 C C . GLN B 1 55 ? -3.238 22.109 11.148 1 91 55 GLN B C 1
ATOM 1474 O O . GLN B 1 55 ? -4.156 22.75 10.633 1 91 55 GLN B O 1
ATOM 1479 N N . GLN B 1 56 ? -2.209 22.578 11.695 1 90.75 56 GLN B N 1
ATOM 1480 C CA . GLN B 1 56 ? -1.939 24 11.586 1 90.75 56 GLN B CA 1
ATOM 1481 C C . GLN B 1 56 ? -1.678 24.406 10.133 1 90.75 56 GLN B C 1
ATOM 1483 O O . GLN B 1 56 ? -1.131 23.609 9.359 1 90.75 56 GLN B O 1
ATOM 1488 N N . PRO B 1 57 ? -2.109 25.656 9.789 1 92.5 57 PRO B N 1
ATOM 1489 C CA . PRO B 1 57 ? -1.794 26.125 8.438 1 92.5 57 PRO B CA 1
ATOM 1490 C C . PRO B 1 57 ? -0.312 25.984 8.094 1 92.5 57 PRO B C 1
ATOM 1492 O O . PRO B 1 57 ? 0.547 26.25 8.938 1 92.5 57 PRO B O 1
ATOM 1495 N N . GLY B 1 58 ? -0.043 25.469 6.953 1 95 58 GLY B N 1
ATOM 1496 C CA . GLY B 1 58 ? 1.333 25.312 6.508 1 95 58 GLY B CA 1
ATOM 1497 C C . GLY B 1 58 ? 1.894 23.922 6.77 1 95 58 GLY B C 1
ATOM 1498 O O . GLY B 1 58 ? 2.918 23.547 6.199 1 95 58 GLY B O 1
ATOM 1499 N N . ASN B 1 59 ? 1.275 23.203 7.77 1 96.06 59 ASN B N 1
ATOM 1500 C CA . ASN B 1 59 ? 1.71 21.844 8.078 1 96.06 59 ASN B CA 1
ATOM 1501 C C . ASN B 1 59 ? 0.886 20.812 7.316 1 96.06 59 ASN B C 1
ATOM 1503 O O . ASN B 1 59 ? -0.236 21.094 6.891 1 96.06 59 ASN B O 1
ATOM 1507 N N . THR B 1 60 ? 1.448 19.734 7.047 1 97.06 60 THR B N 1
ATOM 1508 C CA . THR B 1 60 ? 0.782 18.547 6.539 1 97.06 60 THR B CA 1
ATOM 1509 C C . THR B 1 60 ? 1.403 17.281 7.137 1 97.06 60 THR B C 1
ATOM 1511 O O . THR B 1 60 ? 2.205 17.359 8.07 1 97.06 60 THR B O 1
ATOM 1514 N N . THR B 1 61 ? 0.94 16.141 6.719 1 97.75 61 THR B N 1
ATOM 1515 C CA . THR B 1 61 ? 1.541 14.891 7.191 1 97.75 61 THR B CA 1
ATOM 1516 C C . THR B 1 61 ? 1.966 14.016 6.016 1 97.75 61 THR B C 1
ATOM 1518 O O . THR B 1 61 ? 1.377 14.094 4.934 1 97.75 61 THR B O 1
ATOM 1521 N N . VAL B 1 62 ? 2.971 13.273 6.23 1 98 62 VAL B N 1
ATOM 1522 C CA . VAL B 1 62 ? 3.486 12.328 5.242 1 98 62 VAL B CA 1
ATOM 1523 C C . VAL B 1 62 ? 3.537 10.93 5.848 1 98 62 VAL B C 1
ATOM 1525 O O . VAL B 1 62 ? 4.031 10.742 6.961 1 98 62 VAL B O 1
ATOM 1528 N N . GLY B 1 63 ? 2.951 10.023 5.141 1 98.5 63 GLY B N 1
ATOM 1529 C CA . GLY B 1 63 ? 3.062 8.633 5.551 1 98.5 63 GLY B CA 1
ATOM 1530 C C . GLY B 1 63 ? 4.445 8.055 5.312 1 98.5 63 GLY B C 1
ATOM 1531 O O . GLY B 1 63 ? 5.023 8.227 4.238 1 98.5 63 GLY B O 1
ATOM 1532 N N . THR B 1 64 ? 4.988 7.289 6.363 1 98.38 64 THR B N 1
ATOM 1533 C CA . THR B 1 64 ? 6.348 6.781 6.223 1 98.38 64 THR B CA 1
ATOM 1534 C C . THR B 1 64 ? 6.402 5.289 6.531 1 98.38 64 THR B C 1
ATOM 1536 O O . THR B 1 64 ? 7.402 4.625 6.25 1 98.38 64 THR B O 1
ATOM 1539 N N . PHE B 1 65 ? 5.375 4.797 7.133 1 98.88 65 PHE B N 1
ATOM 1540 C CA . PHE B 1 65 ? 5.363 3.396 7.543 1 98.88 65 PHE B CA 1
ATOM 1541 C C . PHE B 1 65 ? 3.957 2.814 7.449 1 98.88 65 PHE B C 1
ATOM 1543 O O . PHE B 1 65 ? 2.982 3.473 7.816 1 98.88 65 PHE B O 1
ATOM 1550 N N . ILE B 1 66 ? 3.889 1.554 6.977 1 98.94 66 ILE B N 1
ATOM 1551 C CA . ILE B 1 66 ? 2.633 0.815 7.062 1 98.94 66 ILE B CA 1
ATOM 1552 C C . ILE B 1 66 ? 2.922 -0.683 7.137 1 98.94 66 ILE B C 1
ATOM 1554 O O . ILE B 1 66 ? 3.818 -1.184 6.453 1 98.94 66 ILE B O 1
ATOM 1558 N N . GLU B 1 67 ? 2.332 -1.322 8.055 1 98.94 67 GLU B N 1
ATOM 1559 C CA . GLU B 1 67 ? 2.248 -2.777 8.148 1 98.94 67 GLU B CA 1
ATOM 1560 C C . GLU B 1 67 ? 0.805 -3.256 8.016 1 98.94 67 GLU B C 1
ATOM 1562 O O . GLU B 1 67 ? -0.045 -2.912 8.844 1 98.94 67 GLU B O 1
ATOM 1567 N N . LEU B 1 68 ? 0.515 -4.008 6.984 1 98.94 68 LEU B N 1
ATOM 1568 C CA . LEU B 1 68 ? -0.854 -4.422 6.695 1 98.94 68 LEU B CA 1
ATOM 1569 C C . LEU B 1 68 ? -0.955 -5.941 6.613 1 98.94 68 LEU B C 1
ATOM 1571 O O . LEU B 1 68 ? -0.15 -6.586 5.934 1 98.94 68 LEU B O 1
ATOM 1575 N N . LYS B 1 69 ? -1.892 -6.473 7.363 1 98.94 69 LYS B N 1
ATOM 1576 C CA . LYS B 1 69 ? -2.41 -7.812 7.113 1 98.94 69 LYS B CA 1
ATOM 1577 C C . LYS B 1 69 ? -3.719 -7.762 6.332 1 98.94 69 LYS B C 1
ATOM 1579 O O . LYS B 1 69 ? -4.703 -7.18 6.793 1 98.94 69 LYS B O 1
ATOM 1584 N N . HIS B 1 70 ? -3.727 -8.203 5.129 1 98.88 70 HIS B N 1
ATOM 1585 C CA . HIS B 1 70 ? -4.926 -8.344 4.309 1 98.88 70 HIS B CA 1
ATOM 1586 C C . HIS B 1 70 ? -5.543 -9.734 4.469 1 98.88 70 HIS B C 1
ATOM 1588 O O . HIS B 1 70 ? -5.105 -10.688 3.828 1 98.88 70 HIS B O 1
ATOM 1594 N N . LEU B 1 71 ? -6.574 -9.836 5.188 1 98.69 71 LEU B N 1
ATOM 1595 C CA . LEU B 1 71 ? -7.008 -11.062 5.844 1 98.69 71 LEU B CA 1
ATOM 1596 C C . LEU B 1 71 ? -7.984 -11.836 4.961 1 98.69 71 LEU B C 1
ATOM 1598 O O . LEU B 1 71 ? -8.172 -13.039 5.141 1 98.69 71 LEU B O 1
ATOM 1602 N N . ALA B 1 72 ? -8.703 -11.117 4.133 1 98.19 72 ALA B N 1
ATOM 1603 C CA . ALA B 1 72 ? -9.711 -11.75 3.291 1 98.19 72 ALA B CA 1
ATOM 1604 C C . ALA B 1 72 ? -9.938 -10.953 2.008 1 98.19 72 ALA B C 1
ATOM 1606 O O . ALA B 1 72 ? -9.812 -9.727 1.999 1 98.19 72 ALA B O 1
ATOM 1607 N N . ALA B 1 73 ? -10.289 -11.695 0.97 1 98.12 73 ALA B N 1
ATOM 1608 C CA . ALA B 1 73 ? -10.523 -11.078 -0.331 1 98.12 73 ALA B CA 1
ATOM 1609 C C . ALA B 1 73 ? -11.906 -10.43 -0.384 1 98.12 73 ALA B C 1
ATOM 1611 O O . ALA B 1 73 ? -12.875 -10.969 0.17 1 98.12 73 ALA B O 1
ATOM 1612 N N . SER B 1 74 ? -12 -9.273 -1.03 1 98.5 74 SER B N 1
ATOM 1613 C CA . SER B 1 74 ? -13.266 -8.609 -1.316 1 98.5 74 SER B CA 1
ATOM 1614 C C . SER B 1 74 ? -13.453 -8.398 -2.814 1 98.5 74 SER B C 1
ATOM 1616 O O . SER B 1 74 ? -12.57 -7.852 -3.482 1 98.5 74 SER B O 1
ATOM 1618 N N . SER B 1 75 ? -14.594 -8.766 -3.35 1 98.12 75 SER B N 1
ATOM 1619 C CA . SER B 1 75 ? -14.875 -8.711 -4.781 1 98.12 75 SER B CA 1
ATOM 1620 C C . SER B 1 75 ? -15.352 -7.32 -5.191 1 98.12 75 SER B C 1
ATOM 1622 O O . SER B 1 75 ? -15.766 -6.527 -4.348 1 98.12 75 SER B O 1
ATOM 1624 N N . VAL B 1 76 ? -15.211 -7.086 -6.523 1 98.25 76 VAL B N 1
ATOM 1625 C CA . VAL B 1 76 ? -15.797 -5.891 -7.117 1 98.25 76 VAL B CA 1
ATOM 1626 C C . VAL B 1 76 ? -17.266 -5.793 -6.742 1 98.25 76 VAL B C 1
ATOM 1628 O O . VAL B 1 76 ? -18 -6.785 -6.816 1 98.25 76 VAL B O 1
ATOM 1631 N N . GLY B 1 77 ? -17.609 -4.594 -6.266 1 97.62 77 GLY B N 1
ATOM 1632 C CA . GLY B 1 77 ? -19 -4.379 -5.875 1 97.62 77 GLY B CA 1
ATOM 1633 C C . GLY B 1 77 ? -19.203 -4.398 -4.375 1 97.62 77 GLY B C 1
ATOM 1634 O O . GLY B 1 77 ? -20.25 -3.984 -3.881 1 97.62 77 GLY B O 1
ATOM 1635 N N . MET B 1 78 ? -18.297 -4.844 -3.604 1 97.88 78 MET B N 1
ATOM 1636 C CA . MET B 1 78 ? -18.422 -4.871 -2.15 1 97.88 78 MET B CA 1
ATOM 1637 C C . MET B 1 78 ? -18.016 -3.529 -1.544 1 97.88 78 MET B C 1
ATOM 1639 O O . MET B 1 78 ? -17.156 -2.838 -2.076 1 97.88 78 MET B O 1
ATOM 1643 N N . LYS B 1 79 ? -18.656 -3.17 -0.478 1 98.12 79 LYS B N 1
ATOM 1644 C CA . LYS B 1 79 ? -18.328 -1.968 0.286 1 98.12 79 LYS B CA 1
ATOM 1645 C C . LYS B 1 79 ? -17.312 -2.268 1.376 1 98.12 79 LYS B C 1
ATOM 1647 O O . LYS B 1 79 ? -17.391 -3.295 2.053 1 98.12 79 LYS B O 1
ATOM 1652 N N . ILE B 1 80 ? -16.359 -1.375 1.506 1 98.81 80 ILE B N 1
ATOM 1653 C CA . ILE B 1 80 ? -15.297 -1.514 2.504 1 98.81 80 ILE B CA 1
ATOM 1654 C C . ILE B 1 80 ? -15.367 -0.354 3.496 1 98.81 80 ILE B C 1
ATOM 1656 O O . ILE B 1 80 ? -15.297 0.812 3.104 1 98.81 80 ILE B O 1
ATOM 1660 N N . ARG B 1 81 ? -15.562 -0.646 4.734 1 98.88 81 ARG B N 1
ATOM 1661 C CA . ARG B 1 81 ? -15.477 0.35 5.797 1 98.88 81 ARG B CA 1
ATOM 1662 C C . ARG B 1 81 ? -14.094 0.362 6.438 1 98.88 81 ARG B C 1
ATOM 1664 O O . ARG B 1 81 ? -13.586 -0.683 6.848 1 98.88 81 ARG B O 1
ATOM 1671 N N . ILE B 1 82 ? -13.547 1.522 6.539 1 98.94 82 ILE B N 1
ATOM 1672 C CA . ILE B 1 82 ? -12.219 1.668 7.141 1 98.94 82 ILE B CA 1
ATOM 1673 C C . ILE B 1 82 ? -12.305 2.6 8.344 1 98.94 82 ILE B C 1
ATOM 1675 O O . ILE B 1 82 ? -12.969 3.637 8.297 1 98.94 82 ILE B O 1
ATOM 1679 N N . LYS B 1 83 ? -11.664 2.219 9.406 1 98.94 83 LYS B N 1
ATOM 1680 C CA . LYS B 1 83 ? -11.555 3.033 10.609 1 98.94 83 LYS B CA 1
ATOM 1681 C C . LYS B 1 83 ? -10.102 3.203 11.023 1 98.94 83 LYS B C 1
ATOM 1683 O O . LYS B 1 83 ? -9.406 2.221 11.297 1 98.94 83 LYS B O 1
ATOM 1688 N N . ALA B 1 84 ? -9.664 4.391 11.047 1 98.81 84 ALA B N 1
ATOM 1689 C CA . ALA B 1 84 ? -8.32 4.734 11.5 1 98.81 84 ALA B CA 1
ATOM 1690 C C . ALA B 1 84 ? -8.367 5.395 12.875 1 98.81 84 ALA B C 1
ATOM 1692 O O . ALA B 1 84 ? -9.016 6.426 13.062 1 98.81 84 ALA B O 1
ATOM 1693 N N . THR B 1 85 ? -7.668 4.801 13.82 1 98.75 85 THR B N 1
ATOM 1694 C CA . THR B 1 85 ? -7.637 5.328 15.18 1 98.75 85 THR B CA 1
ATOM 1695 C C . THR B 1 85 ? -6.242 5.832 15.531 1 98.75 85 THR B C 1
ATOM 1697 O O . THR B 1 85 ? -5.262 5.09 15.43 1 98.75 85 THR B O 1
ATOM 1700 N N . LEU B 1 86 ? -6.191 7.082 15.945 1 98.19 86 LEU B N 1
ATOM 1701 C CA . LEU B 1 86 ? -4.941 7.637 16.453 1 98.19 86 LEU B CA 1
ATOM 1702 C C . LEU B 1 86 ? -4.594 7.047 17.812 1 98.19 86 LEU B C 1
ATOM 1704 O O . LEU B 1 86 ? -5.312 7.266 18.781 1 98.19 86 LEU B O 1
ATOM 1708 N N . VAL B 1 87 ? -3.414 6.371 17.891 1 98.31 87 VAL B N 1
ATOM 1709 C CA . VAL B 1 87 ? -3.172 5.617 19.125 1 98.31 87 VAL B CA 1
ATOM 1710 C C . VAL B 1 87 ? -2.021 6.25 19.906 1 98.31 87 VAL B C 1
ATOM 1712 O O . VAL B 1 87 ? -1.853 5.992 21.094 1 98.31 87 VAL B O 1
ATOM 1715 N N . ALA B 1 88 ? -1.2 7.016 19.219 1 96.94 88 ALA B N 1
ATOM 1716 C CA . ALA B 1 88 ? -0.095 7.699 19.891 1 96.94 88 ALA B CA 1
ATOM 1717 C C . ALA B 1 88 ? 0.369 8.906 19.078 1 96.94 88 ALA B C 1
ATOM 1719 O O . ALA B 1 88 ? 0.35 8.891 17.844 1 96.94 88 ALA B O 1
ATOM 1720 N N . THR B 1 89 ? 0.678 9.945 19.766 1 93.56 89 THR B N 1
ATOM 1721 C CA . THR B 1 89 ? 1.314 11.125 19.188 1 93.56 89 THR B CA 1
ATOM 1722 C C . THR B 1 89 ? 2.646 11.406 19.891 1 93.56 89 THR B C 1
ATOM 1724 O O . THR B 1 89 ? 2.709 11.492 21.109 1 93.56 89 THR B O 1
ATOM 1727 N N . GLU B 1 90 ? 3.672 11.297 19.188 1 90.94 90 GLU B N 1
ATOM 1728 C CA . GLU B 1 90 ? 5 11.617 19.703 1 90.94 90 GLU B CA 1
ATOM 1729 C C . GLU B 1 90 ? 5.652 12.734 18.891 1 90.94 90 GLU B C 1
ATOM 1731 O O . GLU B 1 90 ? 6.199 12.484 17.812 1 90.94 90 GLU B O 1
ATOM 1736 N N . THR B 1 91 ? 5.777 14.008 19.5 1 89 91 THR B N 1
ATOM 1737 C CA . THR B 1 91 ? 6.301 15.219 18.875 1 89 91 THR B CA 1
ATOM 1738 C C . THR B 1 91 ? 5.723 15.398 17.469 1 89 91 THR B C 1
ATOM 1740 O O . THR B 1 91 ? 4.598 15.883 17.312 1 89 91 THR B O 1
ATOM 1743 N N . ARG B 1 92 ? 6.383 14.781 16.406 1 94.06 92 ARG B N 1
ATOM 1744 C CA . ARG B 1 92 ? 5.918 15.016 15.047 1 94.06 92 ARG B CA 1
ATOM 1745 C C . ARG B 1 92 ? 5.477 13.711 14.391 1 94.06 92 ARG B C 1
ATOM 1747 O O . ARG B 1 92 ? 5.309 13.641 13.172 1 94.06 92 ARG B O 1
ATOM 1754 N N . VAL B 1 93 ? 5.262 12.703 15.281 1 97.19 93 VAL B N 1
ATOM 1755 C CA . VAL B 1 93 ? 4.926 11.398 14.727 1 97.19 93 VAL B CA 1
ATOM 1756 C C . VAL B 1 93 ? 3.525 10.984 15.172 1 97.19 93 VAL B C 1
ATOM 1758 O O . VAL B 1 93 ? 3.217 11.023 16.375 1 97.19 93 VAL B O 1
ATOM 1761 N N . LEU B 1 94 ? 2.707 10.672 14.273 1 97.88 94 LEU B N 1
ATOM 1762 C CA . LEU B 1 94 ? 1.365 10.156 14.523 1 97.88 94 LEU B CA 1
ATOM 1763 C C . LEU B 1 94 ? 1.296 8.664 14.227 1 97.88 94 LEU B C 1
ATOM 1765 O O . LEU B 1 94 ? 1.669 8.227 13.133 1 97.88 94 LEU B O 1
ATOM 1769 N N . ASN B 1 95 ? 0.803 7.879 15.188 1 98.62 95 ASN B N 1
ATOM 1770 C CA . ASN B 1 95 ? 0.663 6.438 15.031 1 98.62 95 ASN B CA 1
ATOM 1771 C C . ASN B 1 95 ? -0.804 6.012 15.016 1 98.62 95 ASN B C 1
ATOM 1773 O O . ASN B 1 95 ? -1.579 6.418 15.883 1 98.62 95 ASN B O 1
ATOM 1777 N N . PHE B 1 96 ? -1.111 5.18 14.039 1 98.81 96 PHE B N 1
ATOM 1778 C CA . PHE B 1 96 ? -2.496 4.758 13.867 1 98.81 96 PHE B CA 1
ATOM 1779 C C . PHE B 1 96 ? -2.607 3.238 13.891 1 98.81 96 PHE B C 1
ATOM 1781 O O . PHE B 1 96 ? -1.739 2.537 13.367 1 98.81 96 PHE B O 1
ATOM 1788 N N . ASP B 1 97 ? -3.723 2.738 14.508 1 98.94 97 ASP B N 1
A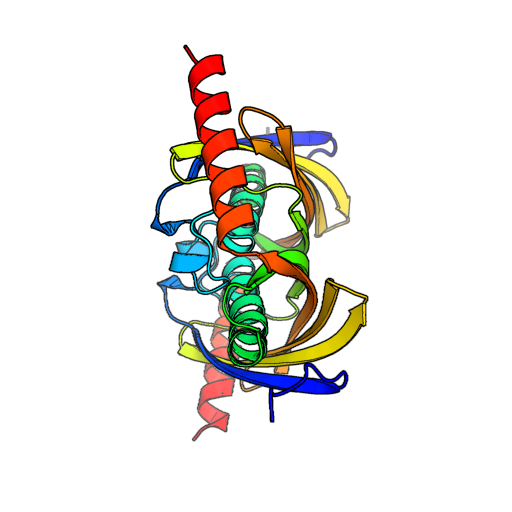TOM 1789 C CA . ASP B 1 97 ? -4.293 1.432 14.195 1 98.94 97 ASP B CA 1
ATOM 1790 C C . ASP B 1 97 ? -5.441 1.557 13.203 1 98.94 97 ASP B C 1
ATOM 1792 O O . ASP B 1 97 ? -6.336 2.385 13.383 1 98.94 97 ASP B O 1
ATOM 1796 N N . ILE B 1 98 ? -5.406 0.788 12.188 1 98.94 98 ILE B N 1
ATOM 1797 C CA . ILE B 1 98 ? -6.441 0.908 11.172 1 98.94 98 ILE B CA 1
ATOM 1798 C C . ILE B 1 98 ? -7.066 -0.46 10.906 1 98.94 98 ILE B C 1
ATOM 1800 O O . ILE B 1 98 ? -6.355 -1.459 10.773 1 98.94 98 ILE B O 1
ATOM 1804 N N . ASP B 1 99 ? -8.367 -0.461 10.859 1 98.94 99 ASP B N 1
ATOM 1805 C CA . ASP B 1 99 ? -9.133 -1.666 10.547 1 98.94 99 ASP B CA 1
ATOM 1806 C C . ASP B 1 99 ? -10 -1.464 9.312 1 98.94 99 ASP B C 1
ATOM 1808 O O . ASP B 1 99 ? -10.414 -0.342 9.016 1 98.94 99 ASP B O 1
ATOM 1812 N N . ALA B 1 100 ? -10.203 -2.527 8.617 1 98.94 100 ALA B N 1
ATOM 1813 C CA . ALA B 1 100 ? -11.07 -2.523 7.441 1 98.94 100 ALA B CA 1
ATOM 1814 C C . ALA B 1 100 ? -12.016 -3.723 7.445 1 98.94 100 ALA B C 1
ATOM 1816 O O . ALA B 1 100 ? -11.609 -4.832 7.809 1 98.94 100 ALA B O 1
ATOM 1817 N N . TRP B 1 101 ? -13.188 -3.521 7.094 1 98.81 101 TRP B N 1
ATOM 1818 C CA . TRP B 1 101 ? -14.219 -4.551 7.02 1 98.81 101 TRP B CA 1
ATOM 1819 C C . TRP B 1 101 ? -14.961 -4.484 5.684 1 98.81 101 TRP B C 1
ATOM 1821 O O . TRP B 1 101 ? -15.156 -3.402 5.133 1 98.81 101 TRP B O 1
ATOM 1831 N N . ASP B 1 102 ? -15.156 -5.715 5.398 1 96.62 102 ASP B N 1
ATOM 1832 C CA . ASP B 1 102 ? -16.203 -5.715 4.387 1 96.62 102 ASP B CA 1
ATOM 1833 C C . ASP B 1 102 ? -17.562 -6.039 5.004 1 96.62 102 ASP B C 1
ATOM 1835 O O . ASP B 1 102 ? -17.703 -6.086 6.227 1 96.62 102 ASP B O 1
ATOM 1839 N N . GLY B 1 103 ? -18.75 -5.844 4.402 1 92.38 103 GLY B N 1
ATOM 1840 C CA . GLY B 1 103 ? -20.062 -6.047 4.961 1 92.38 103 GLY B CA 1
ATOM 1841 C C . GLY B 1 103 ? -20.219 -7.375 5.684 1 92.38 103 GLY B C 1
ATOM 1842 O O . GLY B 1 103 ? -21.172 -7.586 6.422 1 92.38 103 GLY B O 1
ATOM 1843 N N . LEU B 1 104 ? -19.219 -8.328 5.625 1 96.38 104 LEU B N 1
ATOM 1844 C CA . LEU B 1 104 ? -19.328 -9.688 6.148 1 96.38 104 LEU B CA 1
ATOM 1845 C C . LEU B 1 104 ? -18.297 -9.938 7.246 1 96.38 104 LEU B C 1
ATOM 1847 O O . LEU B 1 104 ? -18.594 -10.641 8.219 1 96.38 104 LEU B O 1
ATOM 1851 N N . GLU B 1 105 ? -17.062 -9.383 7.109 1 98 105 GLU B N 1
ATOM 1852 C CA . GLU B 1 105 ? -15.977 -9.711 8.023 1 98 105 GLU B CA 1
ATOM 1853 C C . GLU B 1 105 ? -14.875 -8.664 7.973 1 98 105 GLU B C 1
ATOM 1855 O O . GLU B 1 105 ? -14.883 -7.789 7.102 1 98 105 GLU B O 1
ATOM 1860 N N . LYS B 1 106 ? -13.992 -8.703 9.023 1 98.75 106 LYS B N 1
ATOM 1861 C CA . LYS B 1 106 ? -12.758 -7.922 8.961 1 98.75 106 LYS B CA 1
ATOM 1862 C C . LYS B 1 106 ? -11.852 -8.43 7.84 1 98.75 106 LYS B C 1
ATOM 1864 O O . LYS B 1 106 ? -11.578 -9.625 7.746 1 98.75 106 LYS B O 1
ATOM 1869 N N . ILE B 1 107 ? -11.383 -7.484 7 1 98.88 107 ILE B N 1
AT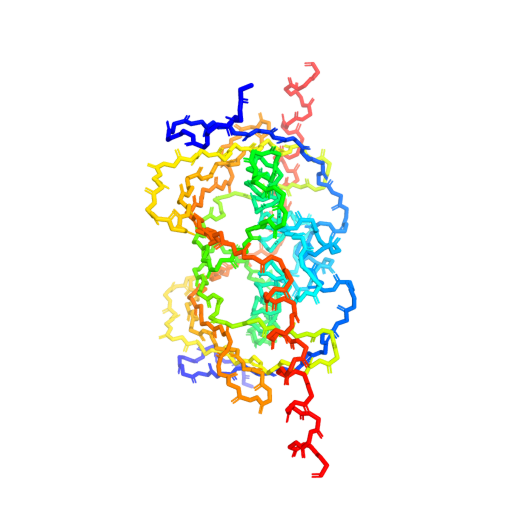OM 1870 C CA . ILE B 1 107 ? -10.617 -7.934 5.844 1 98.88 107 ILE B CA 1
ATOM 1871 C C . ILE B 1 107 ? -9.18 -7.426 5.949 1 98.88 107 ILE B C 1
ATOM 1873 O O . ILE B 1 107 ? -8.305 -7.844 5.188 1 98.88 107 ILE B O 1
ATOM 1877 N N . GLY B 1 108 ? -8.953 -6.504 6.855 1 98.88 108 GLY B N 1
ATOM 1878 C CA . GLY B 1 108 ? -7.602 -5.973 6.977 1 98.88 108 GLY B CA 1
ATOM 1879 C C . GLY B 1 108 ? -7.355 -5.262 8.289 1 98.88 108 GLY B C 1
ATOM 1880 O O . GLY B 1 108 ? -8.281 -4.715 8.891 1 98.88 108 GLY B O 1
ATOM 1881 N N . GLU B 1 109 ? -6.16 -5.258 8.773 1 98.94 109 GLU B N 1
ATOM 1882 C CA . GLU B 1 109 ? -5.656 -4.5 9.914 1 98.94 109 GLU B CA 1
ATOM 1883 C C . GLU B 1 109 ? -4.254 -3.967 9.648 1 98.94 109 GLU B C 1
ATOM 1885 O O . GLU B 1 109 ? -3.43 -4.652 9.039 1 98.94 109 GLU B O 1
ATOM 1890 N N . ALA B 1 110 ? -4.035 -2.754 10.102 1 98.94 110 ALA B N 1
ATOM 1891 C CA . ALA B 1 110 ? -2.748 -2.145 9.773 1 98.94 110 ALA B CA 1
ATOM 1892 C C . ALA B 1 110 ? -2.264 -1.239 10.898 1 98.94 110 ALA B C 1
ATOM 1894 O O . ALA B 1 110 ? -3.07 -0.717 11.672 1 98.94 110 ALA B O 1
ATOM 1895 N N . ILE B 1 111 ? -0.959 -1.167 10.984 1 98.94 111 ILE B N 1
ATOM 1896 C CA . ILE B 1 111 ? -0.266 -0.1 11.703 1 98.94 111 ILE B CA 1
ATOM 1897 C C . ILE B 1 111 ? 0.311 0.899 10.703 1 98.94 111 ILE B C 1
ATOM 1899 O O . ILE B 1 111 ? 0.894 0.507 9.688 1 98.94 111 ILE B O 1
ATOM 1903 N N . HIS B 1 112 ? 0.053 2.154 11.008 1 98.88 112 HIS B N 1
ATOM 1904 C CA . HIS B 1 112 ? 0.462 3.215 10.094 1 98.88 112 HIS B CA 1
ATOM 1905 C C . HIS B 1 112 ? 1.055 4.398 10.852 1 98.88 112 HIS B C 1
ATOM 1907 O O . HIS B 1 112 ? 0.581 4.746 11.938 1 98.88 112 HIS B O 1
ATOM 1913 N N . GLN B 1 113 ? 2.141 4.953 10.273 1 98.75 113 GLN B N 1
ATOM 1914 C CA . GLN B 1 113 ? 2.789 6.109 10.883 1 98.75 113 GLN B CA 1
ATOM 1915 C C . GLN B 1 113 ? 2.875 7.273 9.898 1 98.75 113 GLN B C 1
ATOM 1917 O O . GLN B 1 113 ? 3.211 7.082 8.727 1 98.75 113 GLN B O 1
ATOM 1922 N N . ARG B 1 114 ? 2.51 8.461 10.375 1 98.62 114 ARG B N 1
ATOM 1923 C CA . ARG B 1 114 ? 2.645 9.695 9.617 1 98.62 114 ARG B CA 1
ATOM 1924 C C . ARG B 1 114 ? 3.469 10.727 10.383 1 98.62 114 ARG B C 1
ATOM 1926 O O . ARG B 1 114 ? 3.355 10.828 11.602 1 98.62 114 ARG B O 1
ATOM 1933 N N . PHE B 1 115 ? 4.234 11.5 9.719 1 97.88 115 PHE B N 1
ATOM 1934 C CA . PHE B 1 115 ? 5.043 12.57 10.289 1 97.88 115 PHE B CA 1
ATOM 1935 C C . PHE B 1 115 ? 4.449 13.938 9.938 1 97.88 115 PHE B C 1
ATOM 1937 O O . PHE B 1 115 ? 4.086 14.18 8.789 1 97.88 115 PHE B O 1
ATOM 1944 N N . ILE B 1 116 ? 4.344 14.727 10.906 1 97 116 ILE B N 1
ATOM 1945 C CA . ILE B 1 116 ? 3.977 16.125 10.656 1 97 116 ILE B CA 1
ATOM 1946 C C . ILE B 1 116 ? 5.172 16.875 10.086 1 97 116 ILE B C 1
ATOM 1948 O O . ILE B 1 116 ? 6.254 16.875 10.68 1 97 116 ILE B O 1
ATOM 1952 N N . VAL B 1 117 ? 4.891 17.547 8.938 1 97.31 117 VAL B N 1
ATOM 1953 C CA . VAL B 1 117 ? 5.965 18.297 8.297 1 97.31 117 VAL B CA 1
ATOM 1954 C C . VAL B 1 117 ? 5.453 19.672 7.891 1 97.31 117 VAL B C 1
ATOM 1956 O O . VAL B 1 117 ? 4.25 19.875 7.723 1 97.31 117 VAL B O 1
ATOM 1959 N N . GLU B 1 118 ? 6.395 20.594 7.785 1 97.12 118 GLU B N 1
ATOM 1960 C CA . GLU B 1 118 ? 6.086 21.844 7.098 1 97.12 118 GLU B CA 1
ATOM 1961 C C . GLU B 1 118 ? 6.051 21.656 5.586 1 97.12 118 GLU B C 1
ATOM 1963 O O . GLU B 1 118 ? 7.062 21.297 4.977 1 97.12 118 GLU B O 1
ATOM 1968 N N . ALA B 1 119 ? 4.875 21.922 4.996 1 97.25 119 ALA B N 1
ATOM 1969 C CA . ALA B 1 119 ? 4.625 21.578 3.602 1 97.25 119 ALA B CA 1
ATOM 1970 C C . ALA B 1 119 ? 5.645 22.234 2.68 1 97.25 119 ALA B C 1
ATOM 1972 O O . ALA B 1 119 ? 6.203 21.578 1.792 1 97.25 119 ALA B O 1
ATOM 1973 N N . LYS B 1 120 ? 5.891 23.516 2.887 1 97.06 120 LYS B N 1
ATOM 1974 C CA . LYS B 1 120 ? 6.805 24.25 2.025 1 97.06 120 LYS B CA 1
ATOM 1975 C C . LYS B 1 120 ? 8.211 23.656 2.08 1 97.06 120 LYS B C 1
ATOM 1977 O O . LYS B 1 120 ? 8.82 23.406 1.041 1 97.06 120 LYS B O 1
ATOM 1982 N N . ARG B 1 121 ? 8.664 23.469 3.285 1 97.19 121 ARG B N 1
ATOM 1983 C CA . ARG B 1 121 ? 10.008 22.922 3.457 1 97.19 121 ARG B CA 1
ATOM 1984 C C . ARG B 1 121 ? 10.117 21.531 2.863 1 97.19 121 ARG B C 1
ATOM 1986 O O . ARG B 1 121 ? 11.109 21.203 2.213 1 97.19 121 ARG B O 1
ATOM 1993 N N . PHE B 1 122 ? 9.156 20.719 3.092 1 97.88 122 PHE B N 1
ATOM 1994 C CA . PHE B 1 122 ? 9.133 19.359 2.568 1 97.88 122 PHE B CA 1
ATOM 1995 C C . PHE B 1 122 ? 9.195 19.375 1.046 1 97.88 122 PHE B C 1
ATOM 1997 O O . PHE B 1 122 ? 9.969 18.625 0.446 1 97.88 122 PHE B O 1
ATOM 2004 N N . ASN B 1 123 ? 8.367 20.156 0.428 1 96.44 123 ASN B N 1
ATOM 2005 C CA . ASN B 1 123 ? 8.305 20.234 -1.027 1 96.44 123 ASN B CA 1
ATOM 2006 C C . ASN B 1 123 ? 9.617 20.766 -1.616 1 96.44 123 ASN B C 1
ATOM 2008 O O . ASN B 1 123 ? 10.062 20.281 -2.666 1 96.44 123 ASN B O 1
ATOM 2012 N N . GLU B 1 124 ? 10.188 21.734 -0.95 1 96.75 124 GLU B N 1
ATOM 2013 C CA . GLU B 1 124 ? 11.469 22.266 -1.398 1 96.75 124 GLU B CA 1
ATOM 2014 C C . GLU B 1 124 ? 12.555 21.203 -1.366 1 96.75 124 GLU B C 1
ATOM 2016 O O . GLU B 1 124 ? 13.367 21.109 -2.289 1 96.75 124 GLU B O 1
ATOM 2021 N N . LYS B 1 125 ? 12.586 20.453 -0.281 1 96.56 125 LYS B N 1
ATOM 2022 C CA . LYS B 1 125 ? 13.57 19.375 -0.171 1 96.56 125 LYS B CA 1
ATOM 2023 C C . LYS B 1 125 ? 13.375 18.344 -1.281 1 96.56 125 LYS B C 1
ATOM 2025 O O . LYS B 1 125 ? 14.352 17.875 -1.876 1 96.56 125 LYS B O 1
ATOM 2030 N N . ALA B 1 126 ? 12.156 17.984 -1.567 1 95.69 126 ALA B N 1
ATOM 2031 C CA . ALA B 1 126 ? 11.844 17.031 -2.629 1 95.69 126 ALA B CA 1
ATOM 2032 C C . ALA B 1 126 ? 12.281 17.562 -3.99 1 95.69 126 ALA B C 1
ATOM 2034 O O . ALA B 1 126 ? 12.828 16.812 -4.809 1 95.69 126 ALA B O 1
ATOM 2035 N N . ALA B 1 127 ? 12.039 18.812 -4.207 1 94.44 127 ALA B N 1
ATOM 2036 C CA . ALA B 1 127 ? 12.422 19.453 -5.469 1 94.44 127 ALA B CA 1
ATOM 2037 C C . ALA B 1 127 ? 13.938 19.469 -5.641 1 94.44 127 ALA B C 1
ATOM 2039 O O . ALA B 1 127 ? 14.445 19.25 -6.742 1 94.44 127 ALA B O 1
ATOM 2040 N N . LYS B 1 128 ? 14.594 19.766 -4.574 1 95.06 128 LYS B N 1
ATOM 2041 C CA . LYS B 1 128 ? 16.062 19.781 -4.609 1 95.06 128 LYS B CA 1
ATOM 2042 C C . LYS B 1 128 ? 16.609 18.406 -4.945 1 95.06 128 LYS B C 1
ATOM 2044 O O . LYS B 1 128 ? 17.609 18.297 -5.676 1 95.06 128 LYS B O 1
ATOM 2049 N N . LYS B 1 129 ? 15.984 17.453 -4.375 1 93.88 129 LYS B N 1
ATOM 2050 C CA . LYS B 1 129 ? 16.406 16.094 -4.656 1 93.88 129 LYS B CA 1
ATOM 2051 C C . LYS B 1 129 ? 16.266 15.766 -6.141 1 93.88 129 LYS B C 1
ATOM 2053 O O . LYS B 1 129 ? 17.125 15.109 -6.727 1 93.88 129 LYS B O 1
ATOM 2058 N N . LEU B 1 130 ? 15.203 16.156 -6.742 1 92.88 130 LEU B N 1
ATOM 2059 C CA . LEU B 1 130 ? 14.961 15.938 -8.164 1 92.88 130 LEU B CA 1
ATOM 2060 C C . LEU B 1 130 ? 16.062 16.594 -9.008 1 92.88 130 LEU B C 1
ATOM 2062 O O . LEU B 1 130 ? 16.547 15.992 -9.961 1 92.88 130 LEU B O 1
ATOM 2066 N N . GLU B 1 131 ? 16.422 17.781 -8.625 1 92.31 131 GLU B N 1
ATOM 2067 C CA . GLU B 1 131 ? 17.469 18.516 -9.336 1 92.31 131 GLU B CA 1
ATOM 2068 C C . GLU B 1 131 ? 18.797 17.781 -9.234 1 92.31 131 GLU B C 1
ATOM 2070 O O . GLU B 1 131 ? 19.562 17.703 -10.203 1 92.31 131 GLU B O 1
ATOM 2075 N N . SER B 1 132 ? 19.031 17.266 -8.078 1 91.31 132 SER B N 1
ATOM 2076 C CA . SER B 1 132 ? 20.281 16.531 -7.867 1 91.31 132 SER B CA 1
ATOM 2077 C C . SER B 1 132 ? 20.312 15.258 -8.688 1 91.31 132 SER B C 1
ATOM 2079 O O . SER B 1 132 ? 21.375 14.844 -9.164 1 91.31 132 SER B O 1
ATOM 2081 N N . SER B 1 133 ? 19.188 14.641 -8.836 1 87.56 133 SER B N 1
ATOM 2082 C CA . SER B 1 133 ? 19.109 13.391 -9.594 1 87.56 133 SER B CA 1
ATOM 2083 C C . SER B 1 133 ? 19.328 13.641 -11.086 1 87.56 133 SER B C 1
ATOM 2085 O O . SER B 1 133 ? 19.812 12.766 -11.797 1 87.56 133 SER B O 1
ATOM 2087 N N . ARG B 1 134 ? 18.969 14.703 -11.625 1 86 134 ARG B N 1
ATOM 2088 C CA . ARG B 1 134 ? 19.125 15.055 -13.031 1 86 134 ARG B CA 1
ATOM 2089 C C . ARG B 1 134 ? 20.578 15.383 -13.352 1 86 134 ARG B C 1
ATOM 2091 O O . ARG B 1 134 ? 21.047 15.148 -14.477 1 86 134 ARG B O 1
ATOM 2098 N N . GLN B 1 135 ? 21.266 15.945 -12.414 1 81.94 135 GLN B N 1
ATOM 2099 C CA . GLN B 1 135 ? 22.672 16.281 -12.602 1 81.94 135 GLN B CA 1
ATOM 2100 C C . GLN B 1 135 ? 23.531 15.016 -12.641 1 81.94 135 GLN B C 1
ATOM 2102 O O . GLN B 1 135 ? 24.547 14.977 -13.336 1 81.94 135 GLN B O 1
ATOM 2107 N N . GLU B 1 136 ? 23.141 13.984 -11.938 1 71 136 GLU B N 1
ATOM 2108 C CA . GLU B 1 136 ? 23.891 12.734 -11.898 1 71 136 GLU B CA 1
ATOM 2109 C C . GLU B 1 136 ? 23.672 11.922 -13.172 1 71 136 GLU B C 1
ATOM 2111 O O . GLU B 1 136 ? 24.531 11.141 -13.586 1 71 136 GLU B O 1
ATOM 2116 N N . GLU B 1 137 ? 22.594 12.117 -13.852 1 69.81 137 GLU B N 1
ATOM 2117 C CA . GLU B 1 137 ? 22.281 11.398 -15.086 1 69.81 137 GLU B CA 1
ATOM 2118 C C . GLU B 1 137 ? 22.938 12.07 -16.297 1 69.81 137 GLU B C 1
ATOM 2120 O O . GLU B 1 137 ? 23.109 11.445 -17.344 1 69.81 137 GLU B O 1
ATOM 2125 N N . SER B 1 138 ? 23.234 13.344 -16.203 1 62.75 138 SER B N 1
ATOM 2126 C CA . SER B 1 138 ? 23.906 14.055 -17.281 1 62.75 138 SER B CA 1
ATOM 2127 C C . SER B 1 138 ? 25.422 13.852 -17.203 1 62.75 138 SER B C 1
ATOM 2129 O O . SER B 1 138 ? 25.984 13.742 -16.125 1 62.75 138 SER B O 1
#

Nearest PDB structures (foldseek):
  3p3f-assembly1_A  TM=9.419E-01  e=2.360E-14  Streptantibioticus cattleyicolor
  3p3i-assembly2_D  TM=9.564E-01  e=8.174E-14  Streptantibioticus cattleyicolor
  3kx8-assembly1_B  TM=9.445E-01  e=6.376E-14  Streptantibioticus cattleyicolor
  3kvi-assembly1_B  TM=9.403E-01  e=1.187E-13  Streptantibioticus cattleyicolor
  3qoo-assembly1_A-2  TM=9.354E-01  e=2.808E-11  Thermanaerovibrio acidaminovorans DSM 6589

Foldseek 3Di:
DLPDDDAFDKFKDKDAAAQCQACCNVVVDNDQWGDPVSVVVVQVVRVQVVCQSSDDPQKGKDWDDKDKDFADTHHGGWMKMKMWGFHDDDPFKTWIWMWMDTPPGTGMIMIIMMGMDRPVVVVVVVVVVVVVVVVVVD/DLPDDDAFDKFKDKDAAAQCQACCNVVVDNDQWGDPVSVVVVQVVRVQVVCQSSDDPQKGKDWDDKDKDFADTHHGGWMKMKMWGFHDDDPFKTWIWMWMDTPPGTGMIMIIMMGMDRPVVVVVVVVVVVVVVVVVVD

Secondary structure (DSSP, 8-state):
------TT-EEEEEEE--GGGBHHHHTS-SSSBB-HHHHHHHHHHHHHHHHHTTSPTTEEEEEEEEEEEE-S--BTT-EEEEEEEEEEEETTEEEEEEEEEESSSEEEEEEEEEEEEEHHHHHHHHHHHHHHHHHHH-/------TT-EEEEEEE--GGGBHHHHTS-SSSBB-HHHHHHHHHHHHHHHHHTTSPTTEEEEEEEEEEEE-S--BTT-EEEEEEEEEEEETTEEEEEEEEEESSSEEEEEEEEEEEEEHHHHHHHHHHHHHHHHHHH-

Solvent-accessible surface area (backbone atoms only — not comparable to full-atom values): 13862 Å² total; per-residue (Å²): 127,80,53,66,90,47,69,71,46,68,30,72,51,76,46,72,36,43,71,78,38,8,11,41,65,60,46,33,28,78,46,76,25,56,16,65,33,46,53,47,23,52,53,35,20,38,45,37,58,56,48,54,79,44,45,55,90,63,43,44,52,44,67,36,36,39,35,38,42,49,72,50,79,43,29,60,72,40,51,38,41,35,40,28,28,32,69,42,74,55,98,48,36,40,33,30,47,33,40,29,26,39,92,81,45,72,23,32,42,30,42,37,34,31,34,59,41,50,44,66,61,52,52,50,53,34,51,52,48,48,54,54,46,54,57,71,75,98,126,81,53,68,90,50,70,72,45,68,29,73,51,74,45,71,36,43,72,78,38,9,12,41,65,59,45,34,29,79,46,74,25,56,14,66,32,47,52,46,24,53,54,35,21,39,44,37,59,56,47,54,78,44,44,55,90,64,44,43,54,43,68,35,37,39,36,37,42,49,71,50,79,44,30,60,72,40,50,36,43,37,39,28,27,32,67,42,75,54,99,47,36,39,32,31,45,32,41,30,27,40,91,82,46,74,23,31,41,31,43,37,34,31,34,59,40,51,44,67,61,52,53,50,52,33,52,50,50,47,55,54,48,54,58,70,74,99